Protein AF-A0A7Y1TSM9-F1 (afdb_monomer_lite)

pLDDT: mean 86.1, std 9.62, range [47.72, 96.88]

Secondary structure (DSSP, 8-state):
-HHHHHHHHHHHHHHHHHHHHHHHHHHHHTT----S-HHHHHHHHHHHHHHHHHHHHHHHIIIIIHHHHHHHHHHHHT-SSHHHHHHHHHHHHHHHHHHHHHHHHHHHSSSSPPTTHHHHHHHHHHHHHHHHHHHHHHHHHS--GGGGHHHHHHHHHHHHHHHHHHHHHHHHHHHHHHHHHHHS----

Radius of gyration: 19.83 Å; chains: 1; bounding box: 59×49×53 Å

Foldseek 3Di:
DVVVVVVVVVVLVVQLVVLLVLLVLLCVLLVHDPPDDVVLLSVLSSVLSVLVVVLVVQLCCLPPVVLVVQVVVCVVVVHDCSSVVSVVVSVVRSLVSQLVSQLSCQQVSHPHRQVPSSQLSVQLSVQLVVVVVVLVVVVVVPPDLVVVPPNSVVVSVVVNVVSSSVSSNVSSNVVSVVVVCVVDPPPD

Sequence (188 aa):
GLIIGISVVIALWSASRAVTALLKALARIEGMTESRPGLKVRAVAVALTLAAGVAFAIATVSLLLGRQFFEFLDELANTTWIVDVWLWLRIPVAGFSLYAFLWAVYHFGPPRPFPASWLAALVSAVLATSVSIAFGLYLGQVGELGSYGLLGTFAVALLWIYLGAYVILFSAAAVGFGWGRWRNPPVS

Structure (mmCIF, N/CA/C/O backbone):
data_AF-A0A7Y1TSM9-F1
#
_entry.id   AF-A0A7Y1TSM9-F1
#
loop_
_atom_site.group_PDB
_atom_site.id
_atom_site.type_symbol
_atom_site.label_atom_id
_atom_site.label_alt_id
_atom_site.label_comp_id
_atom_site.label_asym_id
_atom_site.label_entity_id
_atom_site.label_seq_id
_atom_site.pdbx_PDB_ins_code
_atom_site.Cartn_x
_atom_site.Cartn_y
_atom_site.Cartn_z
_atom_site.occupancy
_atom_site.B_iso_or_equiv
_atom_site.auth_seq_id
_atom_site.auth_comp_id
_atom_site.auth_asym_id
_atom_site.auth_atom_id
_atom_site.pdbx_PDB_model_num
ATOM 1 N N . GLY A 1 1 ? 16.978 -23.959 1.717 1.00 74.69 1 GLY A N 1
ATOM 2 C CA . GLY A 1 1 ? 15.585 -24.387 1.962 1.00 74.69 1 GLY A CA 1
ATOM 3 C C . GLY A 1 1 ? 15.074 -23.912 3.310 1.00 74.69 1 GLY A C 1
ATOM 4 O O . GLY A 1 1 ? 14.335 -22.940 3.354 1.00 74.69 1 GLY A O 1
ATOM 5 N N . LEU A 1 2 ? 15.505 -24.552 4.404 1.00 87.31 2 LEU A N 1
ATOM 6 C CA . LEU A 1 2 ? 14.974 -24.326 5.759 1.00 87.31 2 LEU A CA 1
ATOM 7 C C . LEU A 1 2 ? 15.118 -22.878 6.272 1.00 87.31 2 LEU A C 1
ATOM 9 O O . LEU A 1 2 ? 14.152 -22.313 6.768 1.00 87.31 2 LEU A O 1
ATOM 13 N N . ILE A 1 3 ? 16.293 -22.260 6.094 1.00 89.62 3 ILE A N 1
ATOM 14 C CA . ILE A 1 3 ? 16.561 -20.877 6.539 1.00 89.62 3 ILE A CA 1
ATOM 15 C C . ILE A 1 3 ? 15.600 -19.890 5.865 1.00 89.62 3 ILE A C 1
ATOM 17 O O . ILE A 1 3 ? 14.972 -19.090 6.545 1.00 89.62 3 ILE A O 1
ATOM 21 N N . ILE A 1 4 ? 15.412 -20.010 4.546 1.00 87.00 4 ILE A N 1
ATOM 22 C CA . ILE A 1 4 ? 14.491 -19.163 3.772 1.00 87.00 4 ILE A CA 1
ATOM 23 C C . ILE A 1 4 ? 13.057 -19.330 4.288 1.00 87.00 4 ILE A C 1
ATOM 25 O O . ILE A 1 4 ? 12.373 -18.339 4.524 1.00 87.00 4 ILE A O 1
ATOM 29 N N . GLY A 1 5 ? 12.619 -20.571 4.524 1.00 87.62 5 GLY A N 1
ATOM 30 C CA . GLY A 1 5 ? 11.289 -20.844 5.072 1.00 87.62 5 GLY A CA 1
ATOM 31 C C . GLY A 1 5 ? 11.071 -20.195 6.441 1.00 87.62 5 GLY A C 1
ATOM 32 O O . GLY A 1 5 ? 10.062 -19.527 6.654 1.00 87.62 5 GLY A O 1
ATOM 33 N N . ILE A 1 6 ? 12.044 -20.322 7.348 1.00 89.62 6 ILE A N 1
ATOM 34 C CA . ILE A 1 6 ? 11.980 -19.722 8.688 1.00 89.62 6 ILE A CA 1
ATOM 35 C C . ILE A 1 6 ? 11.962 -18.189 8.600 1.00 89.62 6 ILE A C 1
ATOM 37 O O . ILE A 1 6 ? 11.125 -17.550 9.239 1.00 89.62 6 ILE A O 1
ATOM 41 N N . SER A 1 7 ? 12.821 -17.588 7.772 1.00 86.44 7 SER A N 1
ATOM 42 C CA . SER A 1 7 ? 12.862 -16.135 7.569 1.00 86.44 7 SER A CA 1
ATOM 43 C C . SER A 1 7 ? 11.542 -15.587 7.024 1.00 86.44 7 SER A C 1
ATOM 45 O O . SER A 1 7 ? 11.063 -14.566 7.513 1.00 86.44 7 SER A O 1
ATOM 47 N N . VAL A 1 8 ? 10.916 -16.279 6.064 1.00 85.88 8 VAL A N 1
ATOM 48 C CA . VAL A 1 8 ? 9.615 -15.883 5.501 1.00 85.88 8 VAL A CA 1
ATOM 49 C C . VAL A 1 8 ? 8.518 -15.931 6.562 1.00 85.88 8 VAL A C 1
ATOM 51 O O . VAL A 1 8 ? 7.736 -14.989 6.671 1.00 85.88 8 VAL A O 1
ATOM 54 N N . VAL A 1 9 ? 8.474 -16.982 7.385 1.00 87.69 9 VAL A N 1
ATOM 55 C CA . VAL A 1 9 ? 7.476 -17.101 8.461 1.00 87.69 9 VAL A CA 1
ATOM 56 C C . VAL A 1 9 ? 7.645 -15.987 9.495 1.00 87.69 9 VAL A C 1
ATOM 58 O O . VAL A 1 9 ? 6.661 -15.357 9.884 1.00 87.69 9 VAL A O 1
ATOM 61 N N . ILE A 1 10 ? 8.882 -15.695 9.907 1.00 87.81 10 ILE A N 1
ATOM 62 C CA . ILE A 1 10 ? 9.180 -14.619 10.865 1.00 87.81 10 ILE A CA 1
ATOM 63 C C . ILE A 1 10 ? 8.801 -13.250 10.284 1.00 87.81 10 ILE A C 1
ATOM 65 O O . ILE A 1 10 ? 8.175 -12.435 10.972 1.00 87.81 10 ILE A O 1
ATOM 69 N N . ALA A 1 11 ? 9.137 -13.000 9.016 1.00 84.44 11 ALA A N 1
ATOM 70 C CA . ALA A 1 11 ? 8.802 -11.760 8.326 1.00 84.44 11 ALA A CA 1
ATOM 71 C C . ALA A 1 11 ? 7.283 -11.580 8.207 1.00 84.44 11 ALA A C 1
ATOM 73 O O . ALA A 1 11 ? 6.758 -10.525 8.566 1.00 84.44 11 ALA A O 1
ATOM 74 N N . LEU A 1 12 ? 6.565 -12.626 7.788 1.00 83.75 12 LEU A N 1
ATOM 75 C CA . LEU A 1 12 ? 5.109 -12.607 7.656 1.00 83.75 12 LEU A CA 1
ATOM 76 C C . LEU A 1 12 ? 4.427 -12.375 9.007 1.00 83.75 12 LEU A C 1
ATOM 78 O O . LEU A 1 12 ? 3.492 -11.578 9.103 1.00 83.75 12 LEU A O 1
ATOM 82 N N . TRP A 1 13 ? 4.916 -13.023 10.067 1.00 86.12 13 TRP A N 1
ATOM 83 C CA . TRP A 1 13 ? 4.394 -12.831 11.417 1.00 86.12 13 TRP A CA 1
ATOM 84 C C . TRP A 1 13 ? 4.587 -11.391 11.903 1.00 86.12 13 TRP A C 1
ATOM 86 O O . TRP A 1 13 ? 3.658 -10.780 12.435 1.00 86.12 13 TRP A O 1
ATOM 96 N N . SER A 1 14 ? 5.767 -10.819 11.665 1.00 85.56 14 SER A N 1
ATOM 97 C CA . SER A 1 14 ? 6.098 -9.443 12.050 1.00 85.56 14 SER A CA 1
ATOM 98 C C . SER A 1 14 ? 5.256 -8.424 11.276 1.00 85.56 14 SER A C 1
ATOM 100 O O . SER A 1 14 ? 4.646 -7.534 11.874 1.00 85.56 14 SER A O 1
ATOM 102 N N . ALA A 1 15 ? 5.135 -8.606 9.960 1.00 84.75 15 ALA A N 1
ATOM 103 C CA . ALA A 1 15 ? 4.326 -7.757 9.095 1.00 84.75 15 ALA A CA 1
ATOM 104 C C . ALA A 1 15 ? 2.829 -7.835 9.446 1.00 84.75 15 ALA A C 1
ATOM 106 O O . ALA A 1 15 ? 2.157 -6.806 9.532 1.00 84.75 15 ALA A O 1
ATOM 107 N N . SER A 1 16 ? 2.311 -9.027 9.757 1.00 86.12 16 SER A N 1
ATOM 108 C CA . SER A 1 16 ? 0.919 -9.209 10.188 1.00 86.12 16 SER A CA 1
ATOM 109 C C . SER A 1 16 ? 0.599 -8.443 11.479 1.00 86.12 16 SER A C 1
ATOM 111 O O . SER A 1 16 ? -0.483 -7.860 11.610 1.00 86.12 16 SER A O 1
ATOM 113 N N . ARG A 1 17 ? 1.542 -8.368 12.431 1.00 88.19 17 ARG A N 1
ATOM 114 C CA . ARG A 1 17 ? 1.368 -7.565 13.657 1.00 88.19 17 ARG A CA 1
ATOM 115 C C . ARG A 1 17 ? 1.312 -6.069 13.352 1.00 88.19 17 ARG A C 1
ATOM 117 O O . ARG A 1 17 ? 0.462 -5.386 13.924 1.00 88.19 17 ARG A O 1
ATOM 124 N N . ALA A 1 18 ? 2.153 -5.582 12.439 1.00 86.12 18 ALA A N 1
ATOM 125 C CA . ALA A 1 18 ? 2.130 -4.188 11.997 1.00 86.12 18 ALA A CA 1
ATOM 126 C C . ALA A 1 18 ? 0.793 -3.831 11.324 1.00 86.12 18 ALA A C 1
ATOM 128 O O . ALA A 1 18 ? 0.146 -2.859 11.715 1.00 86.12 18 ALA A O 1
ATOM 129 N N . VAL A 1 19 ? 0.315 -4.673 10.399 1.00 89.06 19 VAL A N 1
ATOM 130 C CA . VAL A 1 19 ? -1.000 -4.499 9.759 1.00 89.06 19 VAL A CA 1
ATOM 131 C C . VAL A 1 19 ? -2.123 -4.535 10.797 1.00 89.06 19 VAL A C 1
ATOM 133 O O . VAL A 1 19 ? -3.004 -3.684 10.779 1.00 89.06 19 VAL A O 1
ATOM 136 N N . THR A 1 20 ? -2.076 -5.452 11.766 1.00 88.50 20 THR A N 1
ATOM 137 C CA . THR A 1 20 ? -3.078 -5.512 12.845 1.00 88.50 20 THR A CA 1
ATOM 138 C C . THR A 1 20 ? -3.124 -4.216 13.664 1.00 88.50 20 THR A C 1
ATOM 140 O O . THR A 1 20 ? -4.204 -3.763 14.040 1.00 88.50 20 THR A O 1
ATOM 143 N N . ALA A 1 21 ? -1.969 -3.615 13.964 1.00 88.44 21 ALA A N 1
ATOM 144 C CA . ALA A 1 21 ? -1.901 -2.342 14.679 1.00 88.44 21 ALA A CA 1
ATOM 145 C C . ALA A 1 21 ? -2.493 -1.194 13.848 1.00 88.44 21 ALA A C 1
ATOM 147 O O . ALA A 1 21 ? -3.288 -0.414 14.374 1.00 88.44 21 ALA A O 1
ATOM 148 N N . LEU A 1 22 ? -2.180 -1.147 12.549 1.00 89.94 22 LEU A N 1
ATOM 149 C CA . LEU A 1 22 ? -2.754 -0.183 11.610 1.00 89.94 22 LEU A CA 1
ATOM 150 C C . LEU A 1 22 ? -4.283 -0.300 11.539 1.00 89.94 22 LEU A C 1
ATOM 152 O O . LEU A 1 22 ? -4.976 0.706 11.648 1.00 89.94 22 LEU A O 1
ATOM 156 N N . LEU A 1 23 ? -4.818 -1.519 11.426 1.00 88.38 23 LEU A N 1
ATOM 157 C CA . LEU A 1 23 ? -6.264 -1.759 11.384 1.00 88.38 23 LEU A CA 1
ATOM 158 C C . LEU A 1 23 ? -6.974 -1.291 12.658 1.00 88.38 23 LEU A C 1
ATOM 160 O O . LEU A 1 23 ? -8.035 -0.676 12.585 1.00 88.38 23 LEU A O 1
ATOM 164 N N . LYS A 1 24 ? -6.372 -1.529 13.829 1.00 86.50 24 LYS A N 1
ATOM 165 C CA . LYS A 1 24 ? -6.903 -1.035 15.108 1.00 86.50 24 LYS A CA 1
ATOM 166 C C . LYS A 1 24 ? -6.890 0.490 15.185 1.00 86.50 24 LYS A C 1
ATOM 168 O O . LYS A 1 24 ? -7.844 1.075 15.689 1.00 86.50 24 LYS A O 1
ATOM 173 N N . ALA A 1 25 ? -5.825 1.130 14.702 1.00 87.50 25 ALA A N 1
ATOM 174 C CA . ALA A 1 25 ? -5.743 2.586 14.637 1.00 87.50 25 ALA A CA 1
ATOM 175 C C . ALA A 1 25 ? -6.814 3.157 13.696 1.00 87.50 25 ALA A C 1
ATOM 177 O O . ALA A 1 25 ? -7.520 4.089 14.072 1.00 87.50 25 ALA A O 1
ATOM 178 N N . LEU A 1 26 ? -6.995 2.540 12.526 1.00 86.31 26 LEU A N 1
ATOM 179 C CA . LEU A 1 26 ? -8.019 2.910 11.553 1.00 86.31 26 LEU A CA 1
ATOM 180 C C . LEU A 1 26 ? -9.435 2.782 12.138 1.00 86.31 26 LEU A C 1
ATOM 182 O O . LEU A 1 26 ? -10.221 3.720 12.052 1.00 86.31 26 LEU A O 1
ATOM 186 N N . ALA A 1 27 ? -9.743 1.661 12.799 1.00 84.94 27 ALA A N 1
ATOM 187 C CA . ALA A 1 27 ? -11.029 1.465 13.469 1.00 84.94 27 ALA A CA 1
ATOM 188 C C . ALA A 1 27 ? -11.274 2.514 14.568 1.00 84.94 27 ALA A C 1
ATOM 190 O O . ALA A 1 27 ? -12.391 3.004 14.718 1.00 84.94 27 ALA A O 1
ATOM 191 N N . ARG A 1 28 ? -10.223 2.896 15.307 1.00 84.00 28 ARG A N 1
ATOM 192 C CA . ARG A 1 28 ? -10.305 3.902 16.373 1.00 84.00 28 ARG A CA 1
ATOM 193 C C . ARG A 1 28 ? -10.585 5.310 15.845 1.00 84.00 28 ARG A C 1
ATOM 195 O O . ARG A 1 28 ? -11.344 6.025 16.491 1.00 84.00 28 ARG A O 1
ATOM 202 N N . ILE A 1 29 ? -10.000 5.702 14.710 1.00 81.19 29 ILE A N 1
ATOM 203 C CA . ILE A 1 29 ? -10.269 7.003 14.065 1.00 81.19 29 ILE A CA 1
ATOM 204 C C . ILE A 1 29 ? -11.740 7.123 13.673 1.00 81.19 29 ILE A C 1
ATOM 206 O O . ILE A 1 29 ? -12.355 8.159 13.892 1.00 81.19 29 ILE A O 1
ATOM 210 N N . GLU A 1 30 ? -12.320 6.032 13.185 1.00 75.19 30 GLU A N 1
ATOM 211 C CA . GLU A 1 30 ? -13.732 5.971 12.806 1.00 75.19 30 GLU A CA 1
ATOM 212 C C . GLU A 1 30 ? -14.689 5.784 13.995 1.00 75.19 30 GLU A C 1
ATOM 214 O O . GLU A 1 30 ? -15.888 5.580 13.810 1.00 75.19 30 GLU A O 1
ATOM 219 N N . GLY A 1 31 ? -14.181 5.788 15.233 1.00 73.44 31 GLY A N 1
ATOM 220 C CA . GLY A 1 31 ? -14.991 5.558 16.431 1.00 73.44 31 GLY A CA 1
ATOM 221 C C . GLY A 1 31 ? -15.622 4.161 16.495 1.00 73.44 31 GLY A C 1
ATOM 222 O O . GLY A 1 31 ? -16.577 3.947 17.242 1.00 73.44 31 GLY A O 1
ATOM 223 N N . MET A 1 32 ? -15.115 3.197 15.722 1.00 76.44 32 MET A N 1
ATOM 224 C CA . MET A 1 32 ? -15.631 1.834 15.702 1.00 76.44 32 MET A CA 1
ATOM 225 C C . MET A 1 32 ? -15.000 1.004 16.822 1.00 76.44 32 MET A C 1
ATOM 227 O O . MET A 1 32 ? -13.778 0.942 16.971 1.00 76.44 32 MET A O 1
ATOM 231 N N . THR A 1 33 ? -15.833 0.299 17.588 1.00 69.19 33 THR A N 1
ATOM 232 C CA . THR A 1 33 ? -15.369 -0.745 18.504 1.00 69.19 33 THR A CA 1
ATOM 233 C C . THR A 1 33 ? -15.180 -2.054 17.740 1.00 69.19 33 THR A C 1
ATOM 235 O O . THR A 1 33 ? -16.050 -2.497 16.988 1.00 69.19 33 THR A O 1
ATOM 238 N N . GLU A 1 34 ? -14.011 -2.676 17.906 1.00 69.31 34 GLU A N 1
ATOM 239 C CA . GLU A 1 34 ? -13.691 -3.957 17.277 1.00 69.31 34 GLU A CA 1
ATOM 240 C C . GLU A 1 34 ? -14.538 -5.067 17.916 1.00 69.31 34 GLU A C 1
ATOM 242 O O . GLU A 1 34 ? -14.207 -5.584 18.981 1.00 69.31 34 GLU A O 1
ATOM 247 N N . SER A 1 35 ? -15.656 -5.415 17.278 1.00 69.94 35 SER A N 1
ATOM 248 C CA . SER A 1 35 ? -16.547 -6.490 17.734 1.00 69.94 35 SER A CA 1
ATOM 249 C C . SER A 1 35 ? -16.162 -7.864 17.180 1.00 69.94 35 SER A C 1
ATOM 251 O O . SER A 1 35 ? -16.754 -8.875 17.566 1.00 69.94 35 SER A O 1
ATOM 253 N N . ARG A 1 36 ? -15.191 -7.935 16.255 1.00 76.62 36 ARG A N 1
ATOM 254 C CA . ARG A 1 36 ? -14.790 -9.200 15.632 1.00 76.62 36 ARG A CA 1
ATOM 255 C C . ARG A 1 36 ? -13.930 -10.022 16.600 1.00 76.62 36 ARG A C 1
ATOM 257 O O . ARG A 1 36 ? -13.062 -9.478 17.283 1.00 76.62 36 ARG A O 1
ATOM 264 N N . PRO A 1 37 ? -14.084 -11.359 16.615 1.00 80.38 37 PRO A N 1
ATOM 265 C CA . PRO A 1 37 ? -13.189 -12.226 17.369 1.00 80.38 37 PRO A CA 1
ATOM 266 C C . PRO A 1 37 ? -11.748 -12.057 16.873 1.00 80.38 37 PRO A C 1
ATOM 268 O O . PRO A 1 37 ? -11.501 -11.997 15.665 1.00 80.38 37 PRO A O 1
ATOM 271 N N . GLY A 1 38 ? -10.784 -12.032 17.798 1.00 76.06 38 GLY A N 1
ATOM 272 C CA . GLY A 1 38 ? -9.377 -11.736 17.492 1.00 76.06 38 GLY A CA 1
ATOM 273 C C . GLY A 1 38 ? -8.745 -12.644 16.427 1.00 76.06 38 GLY A C 1
ATOM 274 O O . GLY A 1 38 ? -7.822 -12.220 15.734 1.00 76.06 38 GLY A O 1
ATOM 275 N N . LEU A 1 39 ? -9.268 -13.861 16.235 1.00 80.94 39 LEU A N 1
ATOM 276 C CA . LEU A 1 39 ? -8.849 -14.762 15.158 1.00 80.94 39 LEU A CA 1
ATOM 277 C C . LEU A 1 39 ? -9.239 -14.240 13.764 1.00 80.94 39 LEU A C 1
ATOM 279 O O . LEU A 1 39 ? -8.422 -14.302 12.850 1.00 80.94 39 LEU A O 1
ATOM 283 N N . LYS A 1 40 ? -10.444 -13.671 13.602 1.00 82.38 40 LYS A N 1
ATOM 284 C CA . LYS A 1 40 ? -10.879 -13.068 12.329 1.00 82.38 40 LYS A CA 1
ATOM 285 C C . LYS A 1 40 ? -10.036 -11.842 11.988 1.00 82.38 40 LYS A C 1
ATOM 287 O O . LYS A 1 40 ? -9.613 -11.702 10.848 1.00 82.38 40 LYS A O 1
ATOM 292 N N . VAL A 1 41 ? -9.726 -11.002 12.979 1.00 81.94 41 VAL A N 1
ATOM 293 C CA . VAL A 1 41 ? -8.850 -9.830 12.791 1.00 81.94 41 VAL A CA 1
ATOM 294 C C . VAL A 1 41 ? -7.454 -10.260 12.334 1.00 81.94 41 VAL A C 1
ATOM 296 O O . VAL A 1 41 ? -6.909 -9.686 11.396 1.00 81.94 41 VAL A O 1
ATOM 299 N N . ARG A 1 42 ? -6.890 -11.313 12.941 1.00 84.50 42 ARG A N 1
ATOM 300 C CA . ARG A 1 42 ? -5.597 -11.875 12.520 1.00 84.50 42 ARG A CA 1
ATOM 301 C C . ARG A 1 42 ? -5.645 -12.455 11.107 1.00 84.50 42 ARG A C 1
ATOM 303 O O . ARG A 1 42 ? -4.725 -12.205 10.339 1.00 84.50 42 ARG A O 1
ATOM 310 N N . ALA A 1 43 ? -6.703 -13.183 10.749 1.00 86.94 43 ALA A N 1
ATOM 311 C CA . ALA A 1 43 ? -6.862 -13.730 9.402 1.00 86.94 43 ALA A CA 1
ATOM 312 C C . ALA A 1 43 ? -6.925 -12.619 8.338 1.00 86.94 43 ALA A C 1
ATOM 314 O O . ALA A 1 43 ? -6.220 -12.695 7.335 1.00 86.94 43 ALA A O 1
ATOM 315 N N . VAL A 1 44 ? -7.692 -11.551 8.596 1.00 88.31 44 VAL A N 1
ATOM 316 C CA . VAL A 1 44 ? -7.746 -10.366 7.721 1.00 88.31 44 VAL A CA 1
ATOM 317 C C . VAL A 1 44 ? -6.382 -9.685 7.641 1.00 88.31 44 VAL A C 1
ATOM 319 O O . VAL A 1 44 ? -5.936 -9.353 6.548 1.00 88.31 44 VAL A O 1
ATOM 322 N N . ALA A 1 45 ? -5.683 -9.520 8.767 1.00 87.88 45 ALA A N 1
ATOM 323 C CA . ALA A 1 45 ? -4.355 -8.918 8.774 1.00 87.88 45 ALA A CA 1
ATOM 324 C C . ALA A 1 45 ? -3.353 -9.725 7.936 1.00 87.88 45 ALA A C 1
ATOM 326 O O . ALA A 1 45 ? -2.638 -9.136 7.137 1.00 87.88 45 ALA A O 1
ATOM 327 N N . VAL A 1 46 ? -3.330 -11.058 8.063 1.00 89.44 46 VAL A N 1
ATOM 328 C CA . VAL A 1 46 ? -2.474 -11.929 7.236 1.00 89.44 46 VAL A CA 1
ATOM 329 C C . VAL A 1 46 ? -2.844 -11.825 5.756 1.00 89.44 46 VAL A C 1
ATOM 331 O O . VAL A 1 46 ? -1.955 -11.656 4.925 1.00 89.44 46 VAL A O 1
ATOM 334 N N . ALA A 1 47 ? -4.136 -11.873 5.417 1.00 92.44 47 ALA A N 1
ATOM 335 C CA . ALA A 1 47 ? -4.592 -11.742 4.034 1.00 92.44 47 ALA A CA 1
ATOM 336 C C . ALA A 1 47 ? -4.182 -10.392 3.421 1.00 92.44 47 ALA A C 1
ATOM 338 O O . ALA A 1 47 ? -3.677 -10.352 2.302 1.00 92.44 47 ALA A O 1
ATOM 339 N N . LEU A 1 48 ? -4.321 -9.295 4.174 1.00 92.12 48 LEU A N 1
ATOM 340 C CA . LEU A 1 48 ? -3.879 -7.969 3.743 1.00 92.12 48 LEU A CA 1
ATOM 341 C C . LEU A 1 48 ? -2.355 -7.868 3.643 1.00 92.12 48 LEU A C 1
ATOM 343 O O . LEU A 1 48 ? -1.860 -7.228 2.725 1.00 92.12 48 LEU A O 1
ATOM 347 N N . THR A 1 49 ? -1.595 -8.515 4.530 1.00 92.00 49 THR A N 1
ATOM 348 C CA . THR A 1 49 ? -0.132 -8.587 4.404 1.00 92.00 49 THR A CA 1
ATOM 349 C C . THR A 1 49 ? 0.284 -9.297 3.115 1.00 92.00 49 THR A C 1
ATOM 351 O O . THR A 1 49 ? 1.159 -8.806 2.405 1.00 92.00 49 THR A O 1
ATOM 354 N N . LEU A 1 50 ? -0.359 -10.419 2.777 1.00 92.94 50 LEU A N 1
ATOM 355 C CA . LEU A 1 50 ? -0.106 -11.124 1.518 1.00 92.94 50 LEU A CA 1
ATOM 356 C C . LEU A 1 50 ? -0.501 -10.268 0.310 1.00 92.94 50 LEU A C 1
ATOM 358 O O . LEU A 1 50 ? 0.274 -10.163 -0.637 1.00 92.94 50 LEU A O 1
ATOM 362 N N . ALA A 1 51 ? -1.656 -9.601 0.368 1.00 94.12 51 ALA A N 1
ATOM 363 C CA . ALA A 1 51 ? -2.092 -8.673 -0.672 1.00 94.12 51 ALA A CA 1
ATOM 364 C C . ALA A 1 51 ? -1.100 -7.513 -0.860 1.00 94.12 51 ALA A C 1
ATOM 366 O O . ALA A 1 51 ? -0.813 -7.145 -1.995 1.00 94.12 51 ALA A O 1
ATOM 367 N N . ALA A 1 52 ? -0.526 -6.985 0.228 1.00 92.50 52 ALA A N 1
ATOM 368 C CA . ALA A 1 52 ? 0.516 -5.961 0.168 1.00 92.50 52 ALA A CA 1
ATOM 369 C C . ALA A 1 52 ? 1.762 -6.482 -0.560 1.00 92.50 52 ALA A C 1
ATOM 371 O O . ALA A 1 52 ? 2.297 -5.800 -1.428 1.00 92.50 52 ALA A O 1
ATOM 372 N N . GLY A 1 53 ? 2.192 -7.709 -0.244 1.00 92.38 53 GLY A N 1
ATOM 373 C CA . GLY A 1 53 ? 3.318 -8.364 -0.910 1.00 92.38 53 GLY A CA 1
ATOM 374 C C . GLY A 1 53 ? 3.079 -8.573 -2.407 1.00 92.38 53 GLY A C 1
ATOM 375 O O . GLY A 1 53 ? 3.955 -8.272 -3.211 1.00 92.38 53 GLY A O 1
ATOM 376 N N . VAL A 1 54 ? 1.881 -9.022 -2.794 1.00 95.25 54 VAL A N 1
ATOM 377 C CA . VAL A 1 54 ? 1.497 -9.194 -4.206 1.00 95.25 54 VAL A CA 1
ATOM 378 C C . VAL A 1 54 ? 1.439 -7.850 -4.931 1.00 95.25 54 VAL A C 1
ATOM 380 O O . VAL A 1 54 ? 2.007 -7.720 -6.012 1.00 95.25 54 VAL A O 1
ATOM 383 N N . ALA A 1 55 ? 0.809 -6.832 -4.342 1.00 94.94 55 ALA A N 1
ATOM 384 C CA . ALA A 1 55 ? 0.730 -5.500 -4.938 1.00 94.94 55 ALA A CA 1
ATOM 385 C C . ALA A 1 55 ? 2.118 -4.865 -5.111 1.00 94.94 55 ALA A C 1
ATOM 387 O O . ALA A 1 55 ? 2.400 -4.289 -6.164 1.00 94.94 55 ALA A O 1
ATOM 388 N N . PHE A 1 56 ? 2.991 -5.029 -4.112 1.00 92.62 56 PHE A N 1
ATOM 389 C CA . PHE A 1 56 ? 4.385 -4.602 -4.1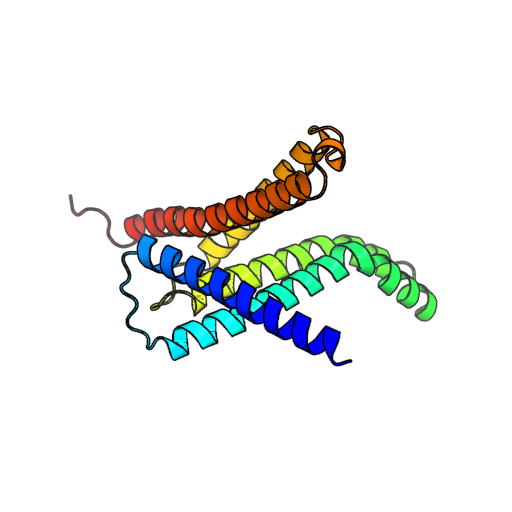71 1.00 92.62 56 PHE A CA 1
ATOM 390 C C . PHE A 1 56 ? 5.147 -5.343 -5.272 1.00 92.62 56 PHE A C 1
ATOM 392 O O . PHE A 1 56 ? 5.778 -4.698 -6.099 1.0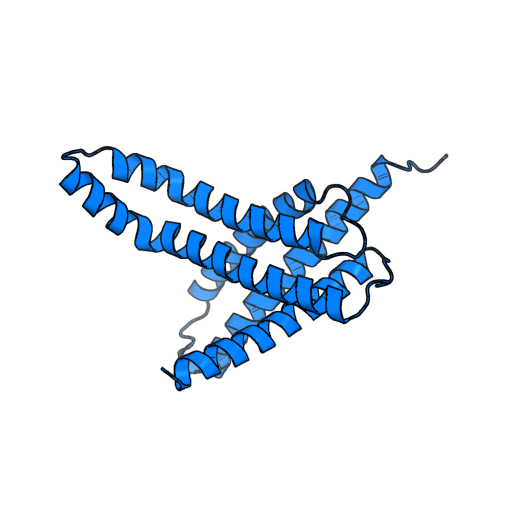0 92.62 56 PHE A O 1
ATOM 399 N N . ALA A 1 57 ? 5.020 -6.671 -5.358 1.00 93.50 57 ALA A N 1
ATOM 400 C CA . ALA A 1 57 ? 5.650 -7.459 -6.414 1.00 93.50 57 ALA A CA 1
ATOM 401 C C . ALA A 1 57 ? 5.187 -7.020 -7.811 1.00 93.50 57 ALA A C 1
ATOM 403 O O . ALA A 1 57 ? 6.023 -6.807 -8.685 1.00 93.50 57 ALA A O 1
ATOM 404 N N . ILE A 1 58 ? 3.880 -6.808 -8.012 1.00 94.56 58 ILE A N 1
ATOM 405 C CA . ILE A 1 58 ? 3.333 -6.295 -9.276 1.00 94.56 58 ILE A CA 1
ATOM 406 C C . ILE A 1 58 ? 3.923 -4.920 -9.594 1.00 94.56 58 ILE A C 1
ATOM 408 O O . ILE A 1 58 ? 4.361 -4.702 -10.721 1.00 94.56 58 ILE A O 1
ATOM 412 N N . ALA A 1 59 ? 3.977 -4.002 -8.625 1.00 93.12 59 ALA A N 1
ATOM 413 C CA . ALA A 1 59 ? 4.531 -2.666 -8.832 1.00 93.12 59 ALA A CA 1
ATOM 414 C C . ALA A 1 59 ? 6.032 -2.712 -9.174 1.00 93.12 59 ALA A C 1
ATOM 416 O O . ALA A 1 59 ? 6.458 -2.102 -10.151 1.00 93.12 59 ALA A O 1
ATOM 417 N N . THR A 1 60 ? 6.826 -3.478 -8.421 1.00 91.12 60 THR A N 1
ATOM 418 C CA . THR A 1 60 ? 8.266 -3.677 -8.642 1.00 91.12 60 THR A CA 1
ATOM 419 C C . THR A 1 60 ? 8.536 -4.291 -10.008 1.00 91.12 60 THR A C 1
ATOM 421 O O . THR A 1 60 ? 9.323 -3.738 -10.773 1.00 91.12 60 THR A O 1
ATOM 424 N N . VAL A 1 61 ? 7.870 -5.400 -10.344 1.00 89.81 61 VAL A N 1
ATOM 425 C CA . VAL A 1 61 ? 8.017 -6.044 -11.654 1.00 89.81 61 VAL A CA 1
ATOM 426 C C . VAL A 1 61 ? 7.619 -5.063 -12.746 1.00 89.81 61 VAL A C 1
ATOM 428 O O . VAL A 1 61 ? 8.359 -4.909 -13.710 1.00 89.81 61 VAL A O 1
ATOM 431 N N . SER A 1 62 ? 6.516 -4.334 -12.566 1.00 89.81 62 SER A N 1
ATOM 432 C CA . SER A 1 62 ? 6.036 -3.422 -13.600 1.00 89.81 62 SER A CA 1
ATOM 433 C C . SER A 1 62 ? 7.002 -2.272 -13.874 1.00 89.81 62 SER A C 1
ATOM 435 O O . SER A 1 62 ? 7.282 -1.956 -15.030 1.00 89.81 62 SER A O 1
ATOM 437 N N . LEU A 1 63 ? 7.541 -1.667 -12.813 1.00 90.19 63 LEU A N 1
ATOM 438 C CA . LEU A 1 63 ? 8.398 -0.486 -12.903 1.00 90.19 63 LEU A CA 1
ATOM 439 C C . LEU A 1 63 ? 9.854 -0.812 -13.253 1.00 90.19 63 LEU A C 1
ATOM 441 O O . LEU A 1 63 ? 10.465 -0.057 -14.007 1.00 90.19 63 LEU A O 1
ATOM 445 N N . LEU A 1 64 ? 10.407 -1.900 -12.707 1.00 87.94 64 LEU A N 1
ATOM 446 C CA . LEU A 1 64 ? 11.839 -2.217 -12.799 1.00 87.94 64 LEU A CA 1
ATOM 447 C C . LEU A 1 64 ? 12.148 -3.292 -13.840 1.00 87.94 64 LEU A C 1
ATOM 449 O O . LEU A 1 64 ? 13.125 -3.169 -14.571 1.00 87.94 64 LEU A O 1
ATOM 453 N N . LEU A 1 65 ? 11.331 -4.346 -13.904 1.00 82.12 65 LEU A N 1
ATOM 454 C CA . LEU A 1 65 ? 11.615 -5.537 -14.717 1.00 82.12 65 LEU A CA 1
ATOM 455 C C . LEU A 1 65 ? 10.784 -5.606 -15.999 1.00 82.12 65 LEU A C 1
ATOM 457 O O . LEU A 1 65 ? 11.094 -6.382 -16.898 1.00 82.12 65 LEU A O 1
ATOM 461 N N . GLY A 1 66 ? 9.740 -4.784 -16.106 1.00 80.06 66 GLY A N 1
ATOM 462 C CA . GLY A 1 66 ? 8.789 -4.866 -17.200 1.00 80.06 66 GLY A CA 1
ATOM 463 C C . GLY A 1 66 ? 9.447 -4.642 -18.560 1.00 80.06 66 GLY A C 1
ATOM 464 O O . GLY A 1 66 ? 9.207 -5.411 -19.478 1.00 80.06 66 GLY A O 1
ATOM 465 N N . ARG A 1 67 ? 10.359 -3.668 -18.684 1.00 84.12 67 ARG A N 1
ATOM 466 C CA . ARG A 1 67 ? 11.044 -3.403 -19.962 1.00 84.12 67 ARG A CA 1
ATOM 467 C C . ARG A 1 67 ? 11.776 -4.639 -20.496 1.00 84.12 67 ARG A C 1
ATOM 469 O O . ARG A 1 67 ? 11.531 -5.015 -21.630 1.00 84.12 67 ARG A O 1
ATOM 476 N N . GLN A 1 68 ? 12.581 -5.300 -19.665 1.00 85.06 68 GLN A N 1
ATOM 477 C CA . GLN A 1 68 ? 13.343 -6.493 -20.063 1.00 85.06 68 GLN A CA 1
ATOM 478 C C . GLN A 1 68 ? 12.431 -7.647 -20.498 1.00 85.06 68 GLN A C 1
ATOM 480 O O . GLN A 1 68 ? 12.716 -8.346 -21.465 1.00 85.06 68 GLN A O 1
ATOM 485 N N . PHE A 1 69 ? 11.315 -7.840 -19.790 1.00 83.94 69 PHE A N 1
ATOM 486 C CA . PHE A 1 69 ? 10.347 -8.877 -20.131 1.00 83.94 69 PHE A CA 1
ATOM 487 C C . PHE A 1 69 ? 9.675 -8.615 -21.485 1.00 83.94 69 PHE A C 1
ATOM 489 O O . PHE A 1 69 ? 9.517 -9.533 -22.285 1.00 83.94 69 PHE A O 1
ATOM 496 N N . PHE A 1 70 ? 9.299 -7.363 -21.756 1.00 84.44 70 PHE A N 1
ATOM 497 C CA . PHE A 1 70 ? 8.640 -6.999 -23.009 1.00 84.44 70 PHE A CA 1
ATOM 498 C C . PHE A 1 70 ? 9.610 -6.864 -24.189 1.00 84.44 70 PHE A C 1
ATOM 500 O O . PHE A 1 70 ? 9.197 -7.127 -25.310 1.00 84.44 70 PHE A O 1
ATOM 507 N N . GLU A 1 71 ? 10.890 -6.568 -23.952 1.00 85.81 71 GLU A N 1
ATOM 508 C CA . GLU A 1 71 ? 11.943 -6.645 -24.979 1.00 85.81 71 GLU A CA 1
ATOM 509 C C . GLU A 1 71 ? 12.096 -8.069 -25.521 1.00 85.81 71 GLU A C 1
ATOM 511 O O . GLU A 1 71 ? 12.104 -8.273 -26.731 1.00 85.81 71 GLU A O 1
ATOM 516 N N . PHE A 1 72 ? 12.118 -9.067 -24.633 1.00 85.31 72 PHE A N 1
ATOM 517 C CA . PHE A 1 72 ? 12.134 -10.474 -25.036 1.00 85.31 72 PHE A CA 1
ATOM 518 C C . PHE A 1 72 ? 10.895 -10.862 -25.865 1.00 85.31 72 PHE A C 1
ATOM 520 O O . PHE A 1 72 ? 10.984 -11.653 -26.805 1.00 85.31 72 PHE A O 1
ATOM 527 N N . LEU A 1 73 ? 9.725 -10.304 -25.532 1.00 84.25 73 LEU A N 1
ATOM 528 C CA . LEU A 1 73 ? 8.495 -10.539 -26.291 1.00 84.25 73 LEU A CA 1
ATOM 529 C C . LEU A 1 73 ? 8.508 -9.857 -27.663 1.00 84.25 73 LEU A C 1
ATOM 531 O O . LEU A 1 73 ? 8.027 -10.460 -28.620 1.00 84.25 73 LEU A O 1
ATOM 535 N N . ASP A 1 74 ? 9.057 -8.646 -27.771 1.00 86.12 74 ASP A N 1
ATOM 536 C CA . ASP A 1 74 ? 9.220 -7.940 -29.048 1.00 86.12 74 ASP A CA 1
ATOM 537 C C . ASP A 1 74 ? 10.159 -8.712 -29.992 1.00 86.12 74 ASP A C 1
ATOM 539 O O . ASP A 1 74 ? 9.826 -8.900 -31.164 1.00 86.12 74 ASP A O 1
ATOM 543 N N . GLU A 1 75 ? 11.270 -9.254 -29.476 1.00 87.19 75 GLU A N 1
ATOM 544 C CA . GLU A 1 75 ? 12.178 -10.121 -30.244 1.00 87.19 75 GLU A CA 1
ATOM 545 C C . GLU A 1 75 ? 11.479 -11.395 -30.741 1.00 87.19 75 GLU A C 1
ATOM 547 O O . GLU A 1 75 ? 11.619 -11.772 -31.906 1.00 87.19 75 GLU A O 1
ATOM 552 N N . LEU A 1 76 ? 10.683 -12.046 -29.886 1.00 88.88 76 LEU A N 1
ATOM 553 C CA . LEU A 1 76 ? 9.972 -13.276 -30.244 1.00 88.88 76 LEU A CA 1
ATOM 554 C C . LEU A 1 76 ? 8.826 -13.033 -31.240 1.00 88.88 76 LEU A C 1
ATOM 556 O O . LEU A 1 76 ? 8.570 -13.867 -32.109 1.00 88.88 76 LEU A O 1
ATOM 560 N N . ALA A 1 77 ? 8.128 -11.904 -31.113 1.00 86.81 77 ALA A N 1
ATOM 561 C CA . ALA A 1 77 ? 7.007 -11.516 -31.967 1.00 86.81 77 ALA A CA 1
ATOM 562 C C . ALA A 1 77 ? 7.435 -10.721 -33.215 1.00 86.81 77 ALA A C 1
ATOM 564 O O . ALA A 1 77 ? 6.575 -10.337 -34.012 1.00 86.81 77 ALA A O 1
ATOM 565 N N . ASN A 1 78 ? 8.736 -10.454 -33.377 1.00 86.88 78 ASN A N 1
ATOM 566 C CA . ASN A 1 78 ? 9.321 -9.627 -34.435 1.00 86.88 78 ASN A CA 1
ATOM 567 C C . ASN A 1 78 ? 8.586 -8.283 -34.613 1.00 86.88 78 ASN A C 1
ATOM 569 O O . ASN A 1 78 ? 8.214 -7.880 -35.717 1.00 86.88 78 ASN A O 1
ATOM 573 N N . THR A 1 79 ? 8.301 -7.638 -33.485 1.00 85.00 79 THR A N 1
ATOM 574 C CA . THR A 1 79 ? 7.487 -6.426 -33.365 1.00 85.00 79 THR A CA 1
ATOM 575 C C . THR A 1 79 ? 8.277 -5.357 -32.599 1.00 85.00 79 THR A C 1
ATOM 577 O O . THR A 1 79 ? 9.253 -5.676 -31.931 1.00 85.00 79 THR A O 1
ATOM 580 N N . THR A 1 80 ? 7.910 -4.077 -32.734 1.00 81.00 80 THR A N 1
ATOM 581 C CA . THR A 1 80 ? 8.585 -2.960 -32.037 1.00 81.00 80 THR A CA 1
ATOM 582 C C . THR A 1 80 ? 7.663 -2.107 -31.166 1.00 81.00 80 THR A C 1
ATOM 584 O O . THR A 1 80 ? 8.133 -1.195 -30.494 1.00 81.00 80 THR A O 1
ATOM 587 N N . TRP A 1 81 ? 6.349 -2.355 -31.184 1.00 87.00 81 TRP A N 1
ATOM 588 C CA . TRP A 1 81 ? 5.375 -1.525 -30.469 1.00 87.00 81 TRP A CA 1
ATOM 589 C C . TRP A 1 81 ? 5.014 -2.059 -29.076 1.00 87.00 81 TRP A C 1
ATOM 591 O O . TRP A 1 81 ? 4.411 -1.319 -28.293 1.00 87.00 81 TRP A O 1
ATOM 601 N N . ILE A 1 82 ? 5.345 -3.314 -28.734 1.00 86.31 82 ILE A N 1
ATOM 602 C CA . ILE A 1 82 ? 4.905 -3.922 -27.467 1.00 86.31 82 ILE A CA 1
ATOM 603 C C . ILE A 1 82 ? 5.622 -3.250 -26.294 1.00 86.31 82 ILE A C 1
ATOM 605 O O . ILE A 1 82 ? 4.975 -2.899 -25.302 1.00 86.31 82 ILE A O 1
ATOM 609 N N . VAL A 1 83 ? 6.930 -2.999 -26.416 1.00 87.25 83 VAL A N 1
ATOM 610 C CA . VAL A 1 83 ? 7.694 -2.250 -25.408 1.00 87.25 83 VAL A CA 1
ATOM 611 C C . VAL A 1 83 ? 7.155 -0.829 -25.236 1.00 87.25 83 VAL A C 1
ATOM 613 O O . VAL A 1 83 ? 7.014 -0.377 -24.098 1.00 87.25 83 VAL A O 1
ATOM 616 N N . ASP A 1 84 ? 6.792 -0.142 -26.320 1.00 87.69 84 ASP A N 1
ATOM 617 C CA . ASP A 1 84 ? 6.253 1.223 -26.255 1.00 87.69 84 ASP A CA 1
ATOM 618 C C . ASP A 1 84 ? 4.908 1.274 -25.524 1.00 87.69 84 ASP A C 1
ATOM 620 O O . ASP A 1 84 ? 4.710 2.094 -24.620 1.00 87.69 84 ASP A O 1
ATOM 624 N N . VAL A 1 85 ? 3.993 0.357 -25.853 1.00 89.25 85 VAL A N 1
ATOM 625 C CA . VAL A 1 85 ? 2.706 0.239 -25.153 1.00 89.25 85 VAL A CA 1
ATOM 626 C C . VAL A 1 85 ? 2.928 -0.079 -23.679 1.00 89.25 85 VAL A C 1
ATOM 628 O O . VAL A 1 85 ? 2.295 0.524 -22.809 1.00 89.25 85 VAL A O 1
ATOM 631 N N . TRP A 1 86 ? 3.861 -0.977 -23.368 1.00 89.56 86 TRP A N 1
ATOM 632 C CA . TRP A 1 86 ? 4.171 -1.314 -21.988 1.00 89.56 86 TRP A CA 1
ATOM 633 C C . TRP A 1 86 ? 4.785 -0.148 -21.200 1.00 89.56 86 TRP A C 1
ATOM 635 O O . TRP A 1 86 ? 4.427 0.071 -20.040 1.00 89.56 86 TRP A O 1
ATOM 645 N N . LEU A 1 87 ? 5.678 0.635 -21.807 1.00 88.00 87 LEU A N 1
ATOM 646 C CA . LEU A 1 87 ? 6.289 1.806 -21.171 1.00 88.00 87 LEU A CA 1
ATOM 647 C C . LEU A 1 87 ? 5.244 2.840 -20.740 1.00 88.00 87 LEU A C 1
ATOM 649 O O . LEU A 1 87 ? 5.417 3.475 -19.694 1.00 88.00 87 LEU A O 1
ATOM 653 N N . TRP A 1 88 ? 4.148 2.956 -21.493 1.00 90.75 88 TRP A N 1
ATOM 654 C CA . TRP A 1 88 ? 2.972 3.733 -21.105 1.00 90.75 88 TRP A CA 1
ATOM 655 C C . TRP A 1 88 ? 2.141 3.050 -20.014 1.00 90.75 88 TRP A C 1
ATOM 657 O O . TRP A 1 88 ? 1.680 3.718 -19.088 1.00 90.75 88 TRP A O 1
ATOM 667 N N . LEU A 1 89 ? 1.971 1.727 -20.083 1.00 91.88 89 LEU A N 1
ATOM 668 C CA . LEU A 1 89 ? 1.114 0.968 -19.169 1.00 91.88 89 LEU A CA 1
ATOM 669 C C . LEU A 1 89 ? 1.739 0.702 -17.788 1.00 91.88 89 LEU A C 1
ATOM 671 O O . LEU A 1 89 ? 1.017 0.500 -16.812 1.00 91.88 89 LEU A O 1
ATOM 675 N N . ARG A 1 90 ? 3.068 0.741 -17.657 1.00 91.88 90 ARG A N 1
ATOM 676 C CA . ARG A 1 90 ? 3.764 0.398 -16.401 1.00 91.88 90 ARG A CA 1
ATOM 677 C C . ARG A 1 90 ? 3.330 1.254 -15.206 1.00 91.88 90 ARG A C 1
ATOM 679 O O . ARG A 1 90 ? 3.168 0.736 -14.104 1.00 91.88 90 ARG A O 1
ATOM 686 N N . ILE A 1 91 ? 3.137 2.560 -15.421 1.00 92.06 91 ILE A N 1
ATOM 687 C CA . ILE A 1 91 ? 2.743 3.514 -14.376 1.00 92.06 91 ILE A CA 1
ATOM 688 C C . ILE A 1 91 ? 1.297 3.260 -13.933 1.00 92.06 91 ILE A C 1
ATOM 690 O O . ILE A 1 91 ? 1.089 3.084 -12.732 1.00 92.06 91 ILE A O 1
ATOM 694 N N . PRO A 1 92 ? 0.295 3.192 -14.835 1.00 93.75 92 PRO A N 1
ATOM 695 C CA . PRO A 1 92 ? -1.071 2.900 -14.425 1.00 93.75 92 PRO A CA 1
ATOM 696 C C . PRO A 1 92 ? -1.215 1.504 -13.817 1.00 93.75 92 PRO A C 1
ATOM 698 O O . PRO A 1 92 ? -1.971 1.366 -12.864 1.00 93.75 92 PRO A O 1
ATOM 701 N N . VAL A 1 93 ? -0.464 0.491 -14.268 1.00 94.44 93 VAL A N 1
ATOM 702 C CA . VAL A 1 93 ? -0.485 -0.846 -13.642 1.00 94.44 93 VAL A CA 1
ATOM 703 C C . VAL A 1 93 ? 0.034 -0.795 -12.202 1.00 94.44 93 VAL A C 1
ATOM 705 O O . VAL A 1 93 ? -0.620 -1.317 -11.298 1.00 94.44 93 VAL A O 1
ATOM 708 N N . ALA A 1 94 ? 1.164 -0.123 -11.957 1.00 94.06 94 ALA A N 1
ATOM 709 C CA . ALA A 1 94 ? 1.706 0.041 -10.608 1.00 94.06 94 ALA A CA 1
ATOM 710 C C . ALA A 1 94 ? 0.802 0.909 -9.710 1.00 94.06 94 ALA A C 1
ATOM 712 O O . ALA A 1 94 ? 0.586 0.597 -8.540 1.00 94.06 94 ALA A O 1
ATOM 713 N N . GLY A 1 95 ? 0.230 1.985 -10.255 1.00 94.75 95 GLY A N 1
ATOM 714 C CA . GLY A 1 95 ? -0.718 2.834 -9.534 1.00 94.75 95 GLY A CA 1
ATOM 715 C C . GLY A 1 95 ? -2.009 2.091 -9.190 1.00 94.75 95 GLY A C 1
ATOM 716 O O . GLY A 1 95 ? -2.507 2.192 -8.069 1.00 94.75 95 GLY A O 1
ATOM 717 N N . PHE A 1 96 ? -2.523 1.291 -10.124 1.00 96.25 96 PHE A N 1
ATOM 718 C CA . PHE A 1 96 ? -3.716 0.480 -9.917 1.00 96.25 96 PHE A CA 1
ATOM 719 C C . PHE A 1 96 ? -3.484 -0.626 -8.886 1.00 96.25 96 PHE A C 1
ATOM 721 O O . PHE A 1 96 ? -4.357 -0.854 -8.052 1.00 96.25 96 PHE A O 1
ATOM 728 N N . SER A 1 97 ? -2.316 -1.282 -8.877 1.00 96.44 97 SER A N 1
ATOM 729 C CA . SER A 1 97 ? -2.012 -2.299 -7.862 1.00 96.44 97 SER A CA 1
ATOM 730 C C . SER A 1 97 ? -1.969 -1.701 -6.451 1.00 96.44 97 SER A C 1
ATOM 732 O O . SER A 1 97 ? -2.552 -2.272 -5.525 1.00 96.44 97 SER A O 1
ATOM 734 N N . LEU A 1 98 ? -1.363 -0.517 -6.290 1.00 96.19 98 LEU A N 1
ATOM 735 C CA . LEU A 1 98 ? -1.366 0.224 -5.027 1.00 96.19 98 LEU A CA 1
ATOM 736 C C . LEU A 1 98 ? -2.786 0.639 -4.619 1.00 96.19 98 LEU A C 1
ATOM 738 O O . LEU A 1 98 ? -3.182 0.432 -3.471 1.00 96.19 98 LEU A O 1
ATOM 742 N N . TYR A 1 99 ? -3.566 1.186 -5.554 1.00 96.81 99 TYR A N 1
ATOM 743 C CA . TYR A 1 99 ? -4.959 1.561 -5.319 1.00 96.81 99 TYR A CA 1
ATOM 744 C C . TYR A 1 99 ? -5.804 0.364 -4.871 1.00 96.81 99 TYR A C 1
ATOM 746 O O . TYR A 1 99 ? -6.504 0.452 -3.864 1.00 96.81 99 TYR A O 1
ATOM 754 N N . ALA A 1 100 ? -5.711 -0.767 -5.574 1.00 96.44 100 ALA A N 1
ATOM 755 C CA . ALA A 1 100 ? -6.453 -1.983 -5.259 1.00 96.44 100 ALA A CA 1
ATOM 756 C C . ALA A 1 100 ? -6.092 -2.522 -3.867 1.00 96.44 100 ALA A C 1
ATOM 758 O O . ALA A 1 100 ? -6.976 -2.919 -3.103 1.00 96.44 100 ALA A O 1
ATOM 759 N N . PHE A 1 101 ? -4.807 -2.479 -3.503 1.00 96.19 101 PHE A N 1
ATOM 760 C CA . PHE A 1 101 ? -4.355 -2.830 -2.160 1.00 96.19 101 PHE A CA 1
ATOM 761 C C . PHE A 1 101 ? -4.950 -1.903 -1.091 1.00 96.19 101 PHE A C 1
ATOM 763 O O . PHE A 1 101 ? -5.536 -2.381 -0.119 1.00 96.19 101 PHE A O 1
ATOM 770 N N . LEU A 1 102 ? -4.854 -0.585 -1.271 1.00 95.62 102 LEU A N 1
ATOM 771 C CA . LEU A 1 102 ? -5.396 0.388 -0.316 1.00 95.62 102 LEU A CA 1
ATOM 772 C C . LEU A 1 102 ? -6.920 0.286 -0.201 1.00 95.62 102 LEU A C 1
ATOM 774 O O . LEU A 1 102 ? -7.471 0.367 0.896 1.00 95.62 102 LEU A O 1
ATOM 778 N N . TRP A 1 103 ? -7.609 0.033 -1.311 1.00 94.81 103 TRP A N 1
ATOM 779 C CA . TRP A 1 103 ? -9.037 -0.250 -1.308 1.00 94.81 103 TRP A CA 1
ATOM 780 C C . TRP A 1 103 ? -9.368 -1.481 -0.467 1.00 94.81 103 TRP A C 1
ATOM 782 O O . TRP A 1 103 ? -10.271 -1.415 0.368 1.00 94.81 103 TRP A O 1
ATOM 792 N N . ALA A 1 104 ? -8.603 -2.568 -0.604 1.00 93.44 104 ALA A N 1
ATOM 793 C CA . ALA A 1 104 ? -8.771 -3.752 0.230 1.00 93.44 104 ALA A CA 1
ATOM 794 C C . ALA A 1 104 ? -8.548 -3.441 1.722 1.00 93.44 104 ALA A C 1
ATOM 796 O O . ALA A 1 104 ? -9.307 -3.924 2.565 1.00 93.44 104 ALA A O 1
ATOM 797 N N . VAL A 1 105 ? -7.570 -2.589 2.056 1.00 92.88 105 VAL A N 1
ATOM 798 C CA . VAL A 1 105 ? -7.334 -2.131 3.436 1.00 92.88 105 VAL A CA 1
ATOM 799 C C . VAL A 1 105 ? -8.559 -1.401 3.993 1.00 92.88 105 VAL A C 1
ATOM 801 O O . VAL A 1 105 ? -9.018 -1.746 5.081 1.00 92.88 105 VAL A O 1
ATOM 804 N N . TYR A 1 106 ? -9.137 -0.445 3.259 1.00 91.12 106 TYR A N 1
ATOM 805 C CA . TYR A 1 106 ? -10.313 0.306 3.725 1.00 91.12 106 TYR A CA 1
ATOM 806 C C . TYR A 1 106 ? -11.614 -0.494 3.708 1.00 91.12 106 TYR A C 1
ATOM 808 O O . TYR A 1 106 ? -12.518 -0.223 4.499 1.00 91.12 106 TYR A O 1
ATOM 816 N N . HIS A 1 107 ? -11.733 -1.463 2.806 1.00 88.31 107 HIS A N 1
ATOM 817 C CA . HIS A 1 107 ? -12.951 -2.246 2.655 1.00 88.31 107 HIS A CA 1
ATOM 818 C C . HIS A 1 107 ? -13.017 -3.414 3.649 1.00 88.31 107 HIS A C 1
ATOM 820 O O . HIS A 1 107 ? -14.030 -3.591 4.325 1.00 88.31 107 HIS A O 1
ATOM 826 N N . PHE A 1 108 ? -11.938 -4.193 3.772 1.00 87.50 108 PHE A N 1
ATOM 827 C CA . PHE A 1 108 ? -11.909 -5.397 4.611 1.00 87.50 108 PHE A CA 1
ATOM 828 C C . PHE A 1 108 ? -11.342 -5.155 6.011 1.00 87.50 108 PHE A C 1
ATOM 830 O O . PHE A 1 108 ? -11.676 -5.890 6.948 1.00 87.50 108 PHE A O 1
ATOM 837 N N . GLY A 1 109 ? -10.495 -4.134 6.161 1.00 82.94 109 GLY A N 1
ATOM 838 C CA . GLY A 1 109 ? -9.805 -3.827 7.406 1.00 82.94 109 GLY A CA 1
ATOM 839 C C . GLY A 1 109 ? -10.748 -3.521 8.574 1.00 82.94 109 GLY A C 1
ATOM 840 O O . GLY A 1 109 ? -10.716 -4.254 9.565 1.00 82.94 109 GLY A O 1
ATOM 841 N N . PRO A 1 110 ? -11.602 -2.486 8.481 1.00 81.25 110 PRO A N 1
ATOM 842 C CA . PRO A 1 110 ? -12.478 -2.094 9.582 1.00 81.25 110 PRO A CA 1
ATOM 843 C C . PRO A 1 110 ? -13.630 -3.091 9.832 1.00 81.25 110 PRO A C 1
ATOM 845 O O . PRO A 1 110 ? -14.047 -3.789 8.902 1.00 81.25 110 PRO A O 1
ATOM 848 N N . PRO A 1 111 ? -14.202 -3.140 11.059 1.00 77.62 111 PRO A N 1
ATOM 849 C CA . PRO A 1 111 ? -15.318 -4.018 11.436 1.00 77.62 111 PRO A CA 1
ATOM 850 C C . PRO A 1 111 ? -16.553 -3.905 10.544 1.00 77.62 111 PRO A C 1
ATOM 852 O O . PRO A 1 111 ? -17.198 -4.912 10.233 1.00 77.62 111 PRO A O 1
ATOM 855 N N . ARG A 1 112 ? -16.855 -2.678 10.119 1.00 75.31 112 ARG A N 1
ATOM 856 C CA . ARG A 1 112 ? -17.881 -2.333 9.138 1.00 75.31 112 ARG A CA 1
ATOM 857 C C . ARG A 1 112 ? -17.189 -1.655 7.957 1.00 75.31 112 ARG A C 1
ATOM 859 O O . ARG A 1 112 ? -16.277 -0.870 8.206 1.00 75.31 112 ARG A O 1
ATOM 866 N N . PRO A 1 113 ? -17.587 -1.939 6.706 1.00 71.06 113 PRO A N 1
ATOM 867 C CA . PRO A 1 113 ? -16.928 -1.361 5.543 1.00 71.06 113 PRO A CA 1
ATOM 868 C C . PRO A 1 113 ? -16.957 0.167 5.622 1.00 71.06 113 PRO A C 1
ATOM 870 O O . PRO A 1 113 ? -17.997 0.764 5.913 1.00 71.06 113 PRO A O 1
ATOM 873 N N . PHE A 1 114 ? -15.800 0.779 5.378 1.00 74.50 114 PHE A N 1
ATOM 874 C CA . PHE A 1 114 ? -15.640 2.225 5.422 1.00 74.50 114 PHE A CA 1
ATOM 875 C C . PHE A 1 114 ? -16.548 2.900 4.372 1.00 74.50 114 PHE A C 1
ATOM 877 O O . PHE A 1 114 ? -16.536 2.485 3.203 1.00 74.50 114 PHE A O 1
ATOM 884 N N . PRO A 1 115 ? -17.340 3.925 4.737 1.00 72.56 115 PRO A N 1
ATOM 885 C CA . PRO A 1 115 ? -18.175 4.638 3.776 1.00 72.56 115 PRO A CA 1
ATOM 886 C C . PRO A 1 115 ? -17.290 5.351 2.744 1.00 72.56 115 PRO A C 1
ATOM 888 O O . PRO A 1 115 ? -16.378 6.078 3.106 1.00 72.56 115 PRO A O 1
ATOM 891 N N . ALA A 1 116 ? -17.544 5.138 1.450 1.00 83.75 116 ALA A N 1
ATOM 892 C CA . ALA A 1 116 ? -16.681 5.629 0.367 1.00 83.75 116 ALA A CA 1
ATOM 893 C C . ALA A 1 116 ? -15.224 5.116 0.437 1.00 83.75 116 ALA A C 1
ATOM 895 O O . ALA A 1 116 ? -14.277 5.845 0.143 1.00 83.75 116 ALA A O 1
ATOM 896 N N . SER A 1 117 ? -15.036 3.827 0.758 1.00 87.06 117 SER A N 1
ATOM 897 C CA . SER A 1 117 ? -13.717 3.166 0.768 1.00 87.06 117 SER A CA 1
ATOM 898 C C . SER A 1 117 ? -12.919 3.355 -0.531 1.00 87.06 117 SER A C 1
ATOM 900 O O . SER A 1 117 ? -11.697 3.454 -0.492 1.00 87.06 117 SER A O 1
ATOM 902 N N . TRP A 1 118 ? -13.597 3.447 -1.679 1.00 89.75 118 TRP A N 1
ATOM 903 C CA . TRP A 1 118 ? -12.990 3.727 -2.985 1.00 89.75 118 TRP A CA 1
ATOM 904 C C . TRP A 1 118 ? -12.379 5.130 -3.080 1.00 89.75 118 TRP A C 1
ATOM 906 O O . TRP A 1 118 ? -11.336 5.287 -3.711 1.00 89.75 118 TRP A O 1
ATOM 916 N N . LEU A 1 119 ? -12.987 6.127 -2.431 1.00 91.44 119 LEU A N 1
ATOM 917 C CA . LEU A 1 119 ? -12.493 7.500 -2.401 1.00 91.44 119 LEU A CA 1
ATOM 918 C C . LEU A 1 119 ? -11.334 7.633 -1.410 1.00 91.44 119 LEU A C 1
ATOM 920 O O . LEU A 1 119 ? -10.312 8.219 -1.751 1.00 91.44 119 LEU A O 1
ATOM 924 N N . ALA A 1 120 ? -11.447 7.022 -0.225 1.00 91.88 120 ALA A N 1
ATOM 925 C CA . ALA A 1 120 ? -10.347 6.956 0.741 1.00 91.88 120 ALA A CA 1
ATOM 926 C C . ALA A 1 120 ? -9.112 6.261 0.147 1.00 91.88 120 ALA A C 1
ATOM 928 O O . ALA A 1 120 ? -7.997 6.761 0.290 1.00 91.88 120 ALA A O 1
ATOM 929 N N . ALA A 1 121 ? -9.315 5.166 -0.594 1.00 95.06 121 ALA A N 1
ATOM 930 C CA . ALA A 1 121 ? -8.253 4.478 -1.321 1.00 95.06 121 ALA A CA 1
ATOM 931 C C . ALA A 1 121 ? -7.604 5.359 -2.390 1.00 95.06 121 ALA A C 1
ATOM 933 O O . ALA A 1 121 ? -6.382 5.361 -2.506 1.00 95.06 121 ALA A O 1
ATOM 934 N N . LEU A 1 122 ? -8.398 6.129 -3.141 1.00 95.62 122 LEU A N 1
ATOM 935 C CA . LEU A 1 122 ? -7.884 7.027 -4.174 1.00 95.62 122 LEU A CA 1
ATOM 936 C C . LEU A 1 122 ? -7.045 8.153 -3.558 1.00 95.62 122 LEU A C 1
ATOM 938 O O . LEU A 1 122 ? -5.913 8.374 -3.982 1.00 95.62 122 LEU A O 1
ATOM 942 N N . VAL A 1 123 ? -7.570 8.813 -2.521 1.00 95.69 123 VAL A N 1
ATOM 943 C CA . VAL A 1 123 ? -6.862 9.870 -1.782 1.00 95.69 123 VAL A CA 1
ATOM 944 C C . VAL A 1 123 ? -5.564 9.327 -1.185 1.00 95.69 123 VAL A C 1
ATOM 946 O O . VAL A 1 123 ? -4.512 9.945 -1.348 1.00 95.69 123 VAL A O 1
ATOM 949 N N . SER A 1 124 ? -5.601 8.140 -0.573 1.00 96.44 124 SER A N 1
ATOM 950 C CA . SER A 1 124 ? -4.389 7.495 -0.065 1.00 96.44 124 SER A CA 1
ATOM 951 C C . SER A 1 124 ? -3.406 7.110 -1.153 1.00 96.44 124 SER A C 1
ATOM 953 O O . SER A 1 124 ? -2.217 7.288 -0.941 1.00 96.44 124 SER A O 1
ATOM 955 N N . ALA A 1 125 ? -3.847 6.601 -2.304 1.00 96.44 125 ALA A N 1
ATOM 956 C CA . ALA A 1 125 ? -2.939 6.221 -3.383 1.00 96.44 125 ALA A CA 1
ATOM 957 C C . ALA A 1 125 ? -2.184 7.444 -3.921 1.00 96.44 125 ALA A C 1
ATOM 959 O O . ALA A 1 125 ? -0.965 7.391 -4.097 1.00 96.44 125 ALA A O 1
ATOM 960 N N . VAL A 1 126 ? -2.892 8.563 -4.105 1.00 96.50 126 VAL A N 1
ATOM 961 C CA . VAL A 1 126 ? -2.294 9.838 -4.519 1.00 96.50 126 VAL A CA 1
ATOM 962 C C . VAL A 1 126 ? -1.309 10.331 -3.462 1.00 96.50 126 VAL A C 1
ATOM 964 O O . VAL A 1 126 ? -0.138 10.525 -3.774 1.00 96.50 126 VAL A O 1
ATOM 967 N N . LEU A 1 127 ? -1.740 10.458 -2.203 1.00 96.88 127 LEU A N 1
ATOM 968 C CA . LEU A 1 127 ? -0.882 10.945 -1.121 1.00 96.88 127 LEU A CA 1
ATOM 969 C C . LEU A 1 127 ? 0.322 10.035 -0.873 1.00 96.88 127 LEU A C 1
ATOM 971 O O . LEU A 1 127 ? 1.428 10.535 -0.699 1.00 96.88 127 LEU A O 1
ATOM 975 N N . ALA A 1 128 ? 0.139 8.715 -0.894 1.00 96.19 128 ALA A N 1
ATOM 976 C CA . ALA A 1 128 ? 1.219 7.754 -0.707 1.00 96.19 128 ALA A CA 1
ATOM 977 C C . ALA A 1 128 ? 2.252 7.901 -1.821 1.00 96.19 128 ALA A C 1
ATOM 979 O O . ALA A 1 128 ? 3.446 7.922 -1.537 1.00 96.19 128 ALA A O 1
ATOM 980 N N . THR A 1 129 ? 1.806 8.076 -3.067 1.00 95.19 129 THR A N 1
ATOM 981 C CA . THR A 1 129 ? 2.700 8.309 -4.206 1.00 95.19 129 THR A CA 1
ATOM 982 C C . THR A 1 129 ? 3.438 9.640 -4.063 1.00 95.19 129 THR A C 1
ATOM 984 O O . THR A 1 129 ? 4.660 9.674 -4.184 1.00 95.19 129 THR A O 1
ATOM 987 N N . SER A 1 130 ? 2.736 10.728 -3.732 1.00 96.44 130 SER A N 1
ATOM 988 C CA . SER A 1 130 ? 3.345 12.050 -3.537 1.00 96.44 130 SER A CA 1
ATOM 989 C C . SER A 1 130 ? 4.372 12.058 -2.406 1.00 96.44 130 SER A C 1
ATOM 991 O O . SER A 1 130 ? 5.477 12.563 -2.584 1.00 96.44 130 SER A O 1
ATOM 993 N N . VAL A 1 131 ? 4.038 11.457 -1.262 1.00 96.50 131 VAL A N 1
ATOM 994 C CA . VAL A 1 131 ? 4.940 11.317 -0.112 1.00 96.50 131 VAL A CA 1
ATOM 995 C C . VAL A 1 131 ? 6.140 10.447 -0.468 1.00 96.50 131 VAL A C 1
ATOM 997 O O . VAL A 1 131 ? 7.258 10.803 -0.118 1.00 96.50 131 VAL A O 1
ATOM 1000 N N . SER A 1 132 ? 5.936 9.358 -1.210 1.00 93.81 132 SER A N 1
ATOM 1001 C CA . SER A 1 132 ? 7.020 8.480 -1.669 1.00 93.81 132 SER A CA 1
ATOM 1002 C C . SER A 1 132 ? 8.008 9.218 -2.578 1.00 93.81 132 SER A C 1
ATOM 1004 O O . SER A 1 132 ? 9.220 9.092 -2.412 1.00 93.81 132 SER A O 1
ATOM 1006 N N . ILE A 1 133 ? 7.499 10.035 -3.507 1.00 93.94 133 ILE A N 1
ATOM 1007 C CA . ILE A 1 133 ? 8.326 10.869 -4.390 1.00 93.94 133 ILE A CA 1
ATOM 1008 C C . ILE A 1 133 ? 9.074 11.928 -3.574 1.00 93.94 133 ILE A C 1
ATOM 1010 O O . ILE A 1 133 ? 10.290 12.051 -3.701 1.00 93.94 133 ILE A O 1
ATOM 1014 N N . ALA A 1 134 ? 8.373 12.661 -2.704 1.00 94.44 134 ALA A N 1
ATOM 1015 C CA . ALA A 1 134 ? 8.977 13.686 -1.855 1.00 94.44 134 ALA A CA 1
ATOM 1016 C C . ALA A 1 134 ? 10.064 13.105 -0.940 1.00 94.44 134 ALA A C 1
ATOM 1018 O O . ALA A 1 134 ? 11.123 13.705 -0.770 1.00 94.44 134 ALA A O 1
ATOM 1019 N N . PHE A 1 135 ? 9.836 11.911 -0.397 1.00 92.88 135 PHE A N 1
ATOM 1020 C CA . PHE A 1 135 ? 10.813 11.209 0.420 1.00 92.88 135 PHE A CA 1
ATOM 1021 C C . PHE A 1 135 ? 12.039 10.776 -0.387 1.00 92.88 135 PHE A C 1
ATOM 1023 O O . PHE A 1 135 ? 13.162 10.927 0.084 1.00 92.88 135 PHE A O 1
ATOM 1030 N N . GLY A 1 136 ? 11.846 10.286 -1.616 1.00 91.31 136 GLY A N 1
ATOM 1031 C CA . GLY A 1 136 ? 12.952 9.982 -2.525 1.00 91.31 136 GLY A CA 1
ATOM 1032 C C . GLY A 1 136 ? 13.812 11.214 -2.829 1.00 91.31 136 GLY A C 1
ATOM 1033 O O . GLY A 1 136 ? 15.037 11.135 -2.780 1.00 91.31 136 GLY A O 1
ATOM 1034 N N . LEU A 1 137 ? 13.180 12.369 -3.060 1.00 92.50 137 LEU A N 1
ATOM 1035 C CA . LEU A 1 137 ? 13.882 13.643 -3.253 1.00 92.50 137 LEU A CA 1
ATOM 1036 C C . LEU A 1 137 ? 14.627 14.092 -1.989 1.00 92.50 137 LEU A C 1
ATOM 1038 O O . LEU A 1 137 ? 15.764 14.547 -2.085 1.00 92.50 137 LEU A O 1
ATOM 1042 N N . TYR A 1 138 ? 14.015 13.933 -0.813 1.00 89.75 138 TYR A N 1
ATOM 1043 C CA . TYR A 1 138 ? 14.651 14.218 0.474 1.00 89.75 138 TYR A CA 1
ATOM 1044 C C . TYR A 1 138 ? 15.905 13.363 0.682 1.00 89.75 138 TYR A C 1
ATOM 1046 O O . TYR A 1 138 ? 16.963 13.898 1.006 1.00 89.75 138 TYR A O 1
ATOM 1054 N N . LEU A 1 139 ? 15.827 12.055 0.417 1.00 89.31 139 LEU A N 1
ATOM 1055 C CA . LEU A 1 139 ? 16.987 11.166 0.503 1.00 89.31 139 LEU A CA 1
ATOM 1056 C C . LEU A 1 139 ? 18.102 11.524 -0.480 1.00 89.31 139 LEU A C 1
ATOM 1058 O O . LEU A 1 139 ? 19.260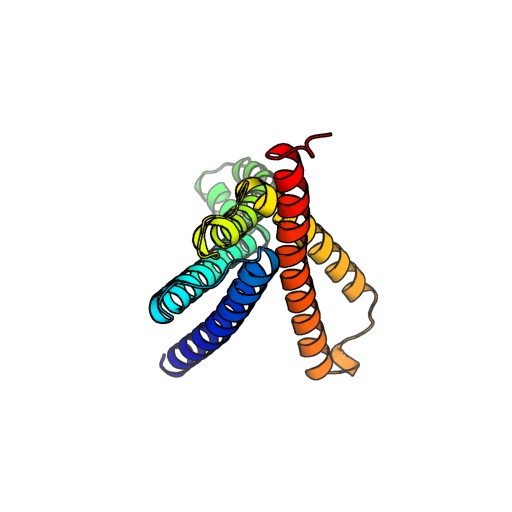 11.266 -0.180 1.00 89.31 139 LEU A O 1
ATOM 1062 N N . GLY A 1 140 ? 17.778 12.125 -1.626 1.00 86.62 140 GLY A N 1
ATOM 1063 C CA . GLY A 1 140 ? 18.787 12.635 -2.556 1.00 86.62 140 GLY A CA 1
ATOM 1064 C C . GLY A 1 140 ? 19.551 13.860 -2.036 1.00 86.62 140 GLY A C 1
ATOM 1065 O O . GLY A 1 140 ? 20.624 14.161 -2.549 1.00 86.62 140 GLY A O 1
ATOM 1066 N N . GLN A 1 141 ? 19.013 14.568 -1.038 1.00 86.62 141 GLN A N 1
ATOM 1067 C CA . GLN A 1 141 ? 19.635 15.749 -0.421 1.00 86.62 141 GLN A CA 1
ATOM 1068 C C . GLN A 1 141 ? 20.361 15.419 0.885 1.00 86.62 141 GLN A C 1
ATOM 1070 O O . GLN A 1 141 ? 21.348 16.068 1.231 1.00 86.62 141 GLN A O 1
ATOM 1075 N N . VAL A 1 142 ? 19.865 14.427 1.627 1.00 79.69 142 VAL A N 1
ATOM 1076 C CA . VAL A 1 142 ? 20.548 13.893 2.804 1.00 79.69 142 VAL A CA 1
ATOM 1077 C C . VAL A 1 142 ? 21.813 13.194 2.309 1.00 79.69 142 VAL A C 1
ATOM 1079 O O . VAL A 1 142 ? 21.729 12.220 1.570 1.00 79.69 142 VAL A O 1
ATOM 1082 N N . GLY A 1 143 ? 22.983 13.733 2.669 1.00 69.12 143 GLY A N 1
ATOM 1083 C CA . GLY A 1 143 ? 24.290 13.193 2.277 1.00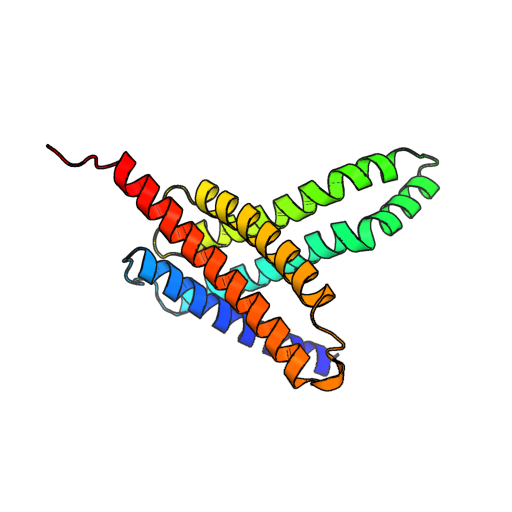 69.12 143 GLY A CA 1
ATOM 1084 C C . GLY A 1 143 ? 24.490 11.723 2.671 1.00 69.12 143 GLY A C 1
ATOM 1085 O O . GLY A 1 143 ? 23.606 11.087 3.240 1.00 69.12 143 GLY A O 1
ATOM 1086 N N . GLU A 1 144 ? 25.666 11.164 2.375 1.00 72.12 144 GLU A N 1
ATOM 1087 C CA . GLU A 1 144 ? 25.916 9.718 2.467 1.00 72.12 144 GLU A CA 1
ATOM 1088 C C . GLU A 1 144 ? 25.412 9.070 3.773 1.00 72.12 144 GLU A C 1
ATOM 1090 O O . GLU A 1 144 ? 26.027 9.176 4.840 1.00 72.12 144 GLU A O 1
ATOM 1095 N N . LEU A 1 145 ? 24.318 8.302 3.650 1.00 72.50 145 LEU A N 1
ATOM 1096 C CA . LEU A 1 145 ? 23.736 7.482 4.722 1.00 72.50 145 LEU A CA 1
ATOM 1097 C C . LEU A 1 145 ? 24.754 6.492 5.319 1.00 72.50 145 LEU A C 1
ATOM 1099 O O . LEU A 1 145 ? 24.578 6.036 6.450 1.00 72.50 145 LEU A O 1
ATOM 1103 N N . GLY A 1 146 ? 25.836 6.198 4.588 1.00 68.56 146 GLY A N 1
ATOM 1104 C CA . GLY A 1 146 ? 26.958 5.373 5.034 1.00 68.56 146 GLY A CA 1
ATOM 1105 C C . GLY A 1 146 ? 27.613 5.871 6.325 1.00 68.56 146 GLY A C 1
ATOM 1106 O O . GLY A 1 146 ? 28.036 5.047 7.132 1.00 68.56 146 GLY A O 1
ATOM 1107 N N . SER A 1 147 ? 27.589 7.184 6.591 1.00 77.12 147 SER A N 1
ATOM 1108 C CA . SER A 1 147 ? 28.135 7.775 7.827 1.00 77.12 147 SER A CA 1
ATOM 1109 C C . SER A 1 147 ? 27.374 7.347 9.088 1.00 77.12 147 SER A C 1
ATOM 1111 O O . SER A 1 147 ? 27.934 7.312 10.180 1.00 77.12 147 SER A O 1
ATOM 1113 N N . TYR A 1 148 ? 26.098 6.981 8.936 1.00 78.25 148 TYR A N 1
ATOM 1114 C CA . TYR A 1 148 ? 25.222 6.501 10.010 1.00 78.25 148 TYR A CA 1
ATOM 1115 C C . TYR A 1 148 ? 25.034 4.974 9.984 1.00 78.25 148 TYR A C 1
ATOM 1117 O O . TYR A 1 148 ? 24.302 4.417 10.810 1.00 78.25 148 TYR A O 1
ATOM 1125 N N . GLY A 1 149 ? 25.682 4.287 9.036 1.00 84.12 149 GLY A N 1
ATOM 1126 C CA . GLY A 1 149 ? 25.646 2.838 8.872 1.00 84.12 149 GLY A CA 1
ATOM 1127 C C . GLY A 1 149 ? 24.232 2.243 8.837 1.00 84.12 149 GLY A C 1
ATOM 1128 O O . GLY A 1 149 ? 23.281 2.802 8.280 1.00 84.12 149 GLY A O 1
ATOM 1129 N N . LEU A 1 150 ? 24.081 1.074 9.466 1.00 86.25 150 LEU A N 1
ATOM 1130 C CA . LEU A 1 150 ? 22.803 0.357 9.542 1.00 86.25 150 LEU A CA 1
ATOM 1131 C C . LEU A 1 150 ? 21.719 1.149 10.293 1.00 86.25 150 LEU A C 1
ATOM 1133 O O . LEU A 1 150 ? 20.546 1.053 9.937 1.00 86.25 150 LEU A O 1
ATOM 1137 N N . LEU A 1 151 ? 22.093 1.955 11.294 1.00 87.44 151 LEU A N 1
ATOM 1138 C CA . LEU A 1 151 ? 21.141 2.747 12.080 1.00 87.44 151 LEU A CA 1
ATOM 1139 C C . LEU A 1 151 ? 20.442 3.803 11.219 1.00 87.44 151 LEU A C 1
ATOM 1141 O O . LEU A 1 151 ? 19.220 3.928 11.292 1.00 87.44 151 LEU A O 1
ATOM 1145 N N . GLY A 1 152 ? 21.190 4.503 10.358 1.00 87.19 152 GLY A N 1
ATOM 1146 C CA . GLY A 1 152 ? 20.617 5.463 9.410 1.00 87.19 152 GLY A CA 1
ATOM 1147 C C . GLY A 1 152 ? 19.653 4.799 8.427 1.00 87.19 152 GLY A C 1
ATOM 1148 O O . GLY A 1 152 ? 18.545 5.287 8.211 1.00 87.19 152 GLY A O 1
ATOM 1149 N N . THR A 1 153 ? 20.028 3.628 7.907 1.00 86.62 153 THR A N 1
ATOM 1150 C CA . THR A 1 153 ? 19.189 2.861 6.971 1.00 86.62 153 THR A CA 1
ATOM 1151 C C . THR A 1 153 ? 17.860 2.439 7.609 1.00 86.62 153 THR A C 1
ATOM 1153 O O . THR A 1 153 ? 16.795 2.631 7.018 1.00 86.62 153 THR A O 1
ATOM 1156 N N . PHE A 1 154 ? 17.890 1.908 8.837 1.00 89.56 154 PHE A N 1
ATOM 1157 C CA . PHE A 1 154 ? 16.665 1.535 9.550 1.00 89.56 154 PHE A CA 1
ATOM 1158 C C . PHE A 1 154 ? 15.814 2.745 9.928 1.00 89.56 154 PHE A C 1
ATOM 1160 O O . PHE A 1 154 ? 14.595 2.676 9.799 1.00 89.56 154 PHE A O 1
ATOM 1167 N N . ALA A 1 155 ? 16.423 3.854 10.355 1.00 90.31 155 ALA A N 1
ATOM 1168 C CA . ALA A 1 155 ? 15.693 5.078 10.678 1.00 90.31 155 ALA A CA 1
ATOM 1169 C C . ALA A 1 155 ? 14.924 5.615 9.460 1.00 90.31 155 ALA A C 1
ATOM 1171 O O . ALA A 1 155 ? 13.744 5.941 9.571 1.00 90.31 155 ALA A O 1
ATOM 1172 N N . VAL A 1 156 ? 15.561 5.622 8.287 1.00 91.44 156 VAL A N 1
ATOM 1173 C CA . VAL A 1 156 ? 14.942 5.997 7.008 1.00 91.44 156 VAL A CA 1
ATOM 1174 C C . VAL A 1 156 ? 13.781 5.062 6.657 1.00 91.44 156 VAL A C 1
ATOM 1176 O O . VAL A 1 156 ? 12.681 5.529 6.361 1.00 91.44 156 VAL A O 1
ATOM 1179 N N . ALA A 1 157 ? 13.982 3.745 6.743 1.00 90.25 157 ALA A N 1
ATOM 1180 C CA . ALA A 1 157 ? 12.922 2.776 6.464 1.00 90.25 157 ALA A CA 1
ATOM 1181 C C . ALA A 1 157 ? 11.732 2.917 7.432 1.00 90.25 157 ALA A C 1
ATOM 1183 O O . ALA A 1 157 ? 10.574 2.875 7.013 1.00 90.25 157 ALA A O 1
ATOM 1184 N N . LEU A 1 158 ? 12.003 3.130 8.723 1.00 92.31 158 LEU A N 1
ATOM 1185 C CA . LEU A 1 158 ? 10.973 3.366 9.734 1.00 92.31 158 LEU A CA 1
ATOM 1186 C C . LEU A 1 158 ? 10.215 4.667 9.474 1.00 92.31 158 LEU A C 1
ATOM 1188 O O . LEU A 1 158 ? 8.992 4.673 9.582 1.00 92.31 158 LEU A O 1
ATOM 1192 N N . LEU A 1 159 ? 10.909 5.740 9.087 1.00 93.56 159 LEU A N 1
ATOM 1193 C CA . LEU A 1 159 ? 10.281 7.011 8.735 1.00 93.56 159 LEU A CA 1
ATOM 1194 C C . LEU A 1 159 ? 9.367 6.861 7.514 1.00 93.56 159 LEU A C 1
ATOM 1196 O O . LEU A 1 159 ? 8.243 7.357 7.535 1.00 93.56 159 LEU A O 1
ATOM 1200 N N . TRP A 1 160 ? 9.797 6.120 6.489 1.00 93.00 160 TRP A N 1
ATOM 1201 C CA . TRP A 1 160 ? 8.951 5.815 5.332 1.00 93.00 160 TRP A CA 1
ATOM 1202 C C . TRP A 1 160 ? 7.673 5.077 5.742 1.00 93.00 160 TRP A C 1
ATOM 1204 O O . TRP A 1 160 ? 6.568 5.475 5.372 1.00 93.00 160 TRP A O 1
ATOM 1214 N N . ILE A 1 161 ? 7.806 4.007 6.533 1.00 91.38 161 ILE A N 1
ATOM 1215 C CA . ILE A 1 161 ? 6.660 3.220 7.014 1.00 91.38 161 ILE A CA 1
ATOM 1216 C C . ILE A 1 161 ? 5.737 4.086 7.881 1.00 91.38 161 ILE A C 1
ATOM 1218 O O . ILE A 1 161 ? 4.514 3.988 7.768 1.00 91.38 161 ILE A O 1
ATOM 1222 N N . TYR A 1 162 ? 6.309 4.959 8.713 1.00 93.88 162 TYR A N 1
ATOM 1223 C CA . TYR A 1 162 ? 5.571 5.893 9.558 1.00 93.88 162 TYR A CA 1
ATOM 1224 C C . TYR A 1 162 ? 4.740 6.869 8.722 1.00 93.88 162 TYR A C 1
ATOM 1226 O O . TYR A 1 162 ? 3.534 6.992 8.937 1.00 93.88 162 TYR A O 1
ATOM 1234 N N . LEU A 1 163 ? 5.347 7.497 7.714 1.00 95.50 163 LEU A N 1
ATOM 1235 C CA . LEU A 1 163 ? 4.647 8.378 6.781 1.00 95.50 163 LEU A CA 1
ATOM 1236 C C . LEU A 1 163 ? 3.537 7.637 6.023 1.00 95.50 163 LEU A C 1
ATOM 1238 O O . LEU A 1 163 ? 2.429 8.155 5.903 1.00 95.50 163 LEU A O 1
ATOM 1242 N N . GLY A 1 164 ? 3.791 6.401 5.585 1.00 94.56 164 GLY A N 1
ATOM 1243 C CA . GLY A 1 164 ? 2.780 5.557 4.945 1.00 94.56 164 GLY A CA 1
ATOM 1244 C C . GLY A 1 164 ? 1.575 5.275 5.850 1.00 94.56 164 GLY A C 1
ATOM 1245 O O . GLY A 1 164 ? 0.429 5.412 5.420 1.00 94.56 164 GLY A O 1
ATOM 1246 N N . ALA A 1 165 ? 1.808 4.949 7.125 1.00 93.62 165 ALA A N 1
ATOM 1247 C CA . ALA A 1 165 ? 0.732 4.773 8.100 1.00 93.62 165 ALA A CA 1
ATOM 1248 C C . ALA A 1 165 ? -0.070 6.070 8.301 1.00 93.62 165 ALA A C 1
ATOM 1250 O O . ALA A 1 165 ? -1.301 6.033 8.330 1.00 93.62 165 ALA A O 1
ATOM 1251 N N . TYR A 1 166 ? 0.610 7.219 8.376 1.00 94.44 166 TYR A N 1
ATOM 1252 C CA . TYR A 1 166 ? -0.042 8.526 8.463 1.00 94.44 166 TYR A CA 1
ATOM 1253 C C . TYR A 1 166 ? -0.915 8.825 7.252 1.00 94.44 166 TYR A C 1
ATOM 1255 O O . TYR A 1 166 ? -2.041 9.269 7.435 1.00 94.44 166 TYR A O 1
ATOM 1263 N N . VAL A 1 167 ? -0.446 8.542 6.036 1.00 96.25 167 VAL A N 1
ATOM 1264 C CA . VAL A 1 167 ? -1.244 8.722 4.816 1.00 96.25 167 VAL A CA 1
ATOM 1265 C C . VAL A 1 167 ? -2.545 7.923 4.888 1.00 96.25 167 VAL A C 1
ATOM 1267 O O . VAL A 1 167 ? -3.614 8.476 4.615 1.00 96.25 167 VAL A O 1
ATOM 1270 N N . ILE A 1 168 ? -2.473 6.655 5.305 1.00 94.25 168 ILE A N 1
ATOM 1271 C CA . ILE A 1 168 ? -3.648 5.779 5.396 1.00 94.25 168 ILE A CA 1
ATOM 1272 C C . ILE A 1 168 ? -4.648 6.316 6.430 1.00 94.25 168 ILE A C 1
ATOM 1274 O O . ILE A 1 168 ? -5.849 6.415 6.166 1.00 94.25 168 ILE A O 1
ATOM 1278 N N . LEU A 1 169 ? -4.164 6.694 7.610 1.00 92.69 169 LEU A N 1
ATOM 1279 C CA . LEU A 1 169 ? -5.014 7.206 8.685 1.00 92.69 169 LEU A CA 1
ATOM 1280 C C . LEU A 1 169 ? -5.596 8.588 8.355 1.00 92.69 169 LEU A C 1
ATOM 1282 O O . LEU A 1 169 ? -6.781 8.831 8.575 1.00 92.69 169 LEU A O 1
ATOM 1286 N N . PHE A 1 170 ? -4.787 9.474 7.778 1.00 94.00 170 PHE A N 1
ATOM 1287 C CA . PHE A 1 170 ? -5.202 10.809 7.362 1.00 94.00 170 PHE A CA 1
ATOM 1288 C C . PHE A 1 170 ? -6.260 10.753 6.263 1.00 94.00 170 PHE A C 1
ATOM 1290 O O . PHE A 1 170 ? -7.258 11.459 6.344 1.00 94.00 170 PHE A O 1
ATOM 1297 N N . SER A 1 171 ? -6.087 9.885 5.264 1.00 92.81 171 SER A N 1
ATOM 1298 C CA . SER A 1 171 ? -7.061 9.752 4.173 1.00 92.81 171 SER A CA 1
ATOM 1299 C C . SER A 1 171 ? -8.405 9.233 4.676 1.00 92.81 171 SER A C 1
ATOM 1301 O O . SER A 1 171 ? -9.446 9.703 4.223 1.00 92.81 171 SER A O 1
ATOM 1303 N N . ALA A 1 172 ? -8.385 8.312 5.647 1.00 90.06 172 ALA A N 1
ATOM 1304 C CA . ALA A 1 172 ? -9.594 7.861 6.327 1.00 90.06 172 ALA A CA 1
ATOM 1305 C C . ALA A 1 172 ? -10.286 9.027 7.036 1.00 90.06 172 ALA A C 1
ATOM 1307 O O . ALA A 1 172 ? -11.441 9.311 6.755 1.00 90.06 172 ALA A O 1
ATOM 1308 N N . ALA A 1 173 ? -9.560 9.771 7.873 1.00 89.06 173 ALA A N 1
ATOM 1309 C CA . ALA A 1 173 ? -10.124 10.904 8.600 1.00 89.06 173 ALA A CA 1
ATOM 1310 C C . ALA A 1 173 ? -10.659 12.000 7.659 1.00 89.06 173 ALA A C 1
ATOM 1312 O O . ALA A 1 173 ? -11.755 12.517 7.870 1.00 89.06 173 ALA A O 1
ATOM 1313 N N . ALA A 1 174 ? -9.918 12.336 6.600 1.00 89.81 174 ALA A N 1
ATOM 1314 C CA . ALA A 1 174 ? -10.296 13.362 5.633 1.00 89.81 174 ALA A CA 1
ATOM 1315 C C . ALA A 1 174 ? -11.583 12.992 4.881 1.00 89.81 174 ALA A C 1
ATOM 1317 O O . ALA A 1 174 ? -12.501 13.809 4.774 1.00 89.81 174 ALA A O 1
ATOM 1318 N N . VAL A 1 175 ? -11.677 11.748 4.397 1.00 89.75 175 VAL A N 1
ATOM 1319 C CA . VAL A 1 175 ? -12.867 11.270 3.682 1.00 89.75 175 VAL A CA 1
ATOM 1320 C C . VAL A 1 175 ? -14.025 11.016 4.641 1.00 89.75 175 VAL A C 1
ATOM 1322 O O . VAL A 1 175 ? -15.145 11.402 4.326 1.00 89.75 175 VAL A O 1
ATOM 1325 N N . GLY A 1 176 ? -13.780 10.441 5.817 1.00 83.06 176 GLY A N 1
ATOM 1326 C CA . GLY A 1 176 ? -14.799 10.179 6.836 1.00 83.06 176 GLY A CA 1
ATOM 1327 C C . GLY A 1 176 ? -15.456 11.466 7.338 1.00 83.06 176 GLY A C 1
ATOM 1328 O O . GLY A 1 176 ? -16.684 11.568 7.367 1.00 83.06 176 GLY A O 1
ATOM 1329 N N . PHE A 1 177 ? -14.656 12.498 7.629 1.00 78.44 177 PHE A N 1
ATOM 1330 C CA . PHE A 1 177 ? -15.154 13.818 8.025 1.00 78.44 177 PHE A CA 1
ATOM 1331 C C . PHE A 1 177 ? -15.944 14.503 6.907 1.00 78.44 177 PHE A C 1
ATOM 1333 O O . PHE A 1 177 ? -17.019 15.056 7.152 1.00 78.44 177 PHE A O 1
ATOM 1340 N N . GLY A 1 178 ? -15.435 14.443 5.671 1.00 74.94 178 GLY A N 1
ATOM 1341 C CA . GLY A 1 178 ? -16.138 14.966 4.505 1.00 74.94 178 GLY A CA 1
ATOM 1342 C C . GLY A 1 178 ? -17.480 14.263 4.312 1.00 74.94 178 GLY A C 1
ATOM 1343 O O . GLY A 1 178 ? -18.525 14.904 4.310 1.00 74.94 178 GLY A O 1
ATOM 1344 N N . TRP A 1 179 ? -17.470 12.935 4.224 1.00 67.56 179 TRP A N 1
ATOM 1345 C CA . TRP A 1 179 ? -18.638 12.112 3.909 1.00 67.56 179 TRP A CA 1
ATOM 1346 C C . TRP A 1 179 ? -19.725 12.146 4.994 1.00 67.56 179 TRP A C 1
ATOM 1348 O O . TRP A 1 179 ? -20.915 12.156 4.671 1.00 67.56 179 TRP A O 1
ATOM 1358 N N . GLY A 1 180 ? -19.345 12.217 6.277 1.00 62.53 180 GLY A N 1
ATOM 1359 C CA . GLY A 1 180 ? -20.283 12.354 7.397 1.00 62.53 180 GLY A CA 1
ATOM 1360 C C . GLY A 1 180 ? -21.118 13.637 7.330 1.00 62.53 180 GLY A C 1
ATOM 1361 O O . GLY A 1 180 ? -22.322 13.602 7.589 1.00 62.53 180 GLY A O 1
ATOM 1362 N N . ARG A 1 181 ? -20.511 14.746 6.883 1.00 56.56 181 ARG A N 1
ATOM 1363 C CA . ARG A 1 181 ? -21.195 16.032 6.667 1.00 56.56 181 ARG A CA 1
ATOM 1364 C C . ARG A 1 181 ? -22.216 16.001 5.527 1.00 56.56 181 ARG A C 1
ATO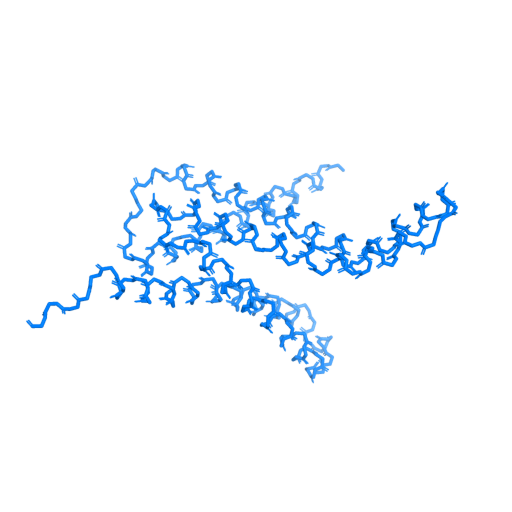M 1366 O O . ARG A 1 181 ? -23.214 16.706 5.601 1.00 56.56 181 ARG A O 1
ATOM 1373 N N . TRP A 1 182 ? -21.983 15.192 4.491 1.00 53.09 182 TRP A N 1
ATOM 1374 C CA . TRP A 1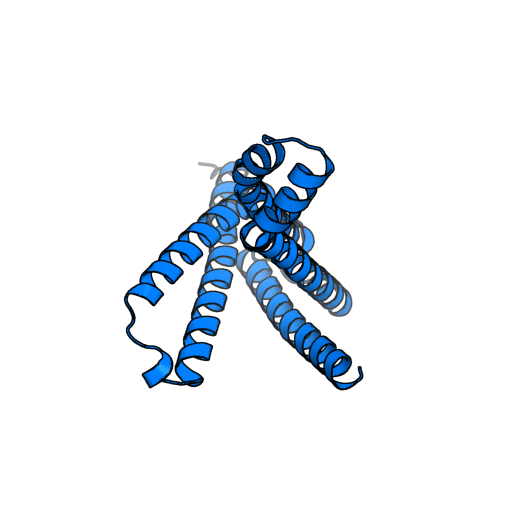 182 ? -22.877 15.096 3.328 1.00 53.09 182 TRP A CA 1
ATOM 1375 C C . TRP A 1 182 ? -24.140 14.261 3.587 1.00 53.09 182 TRP A C 1
ATOM 1377 O O . TRP A 1 182 ? -25.162 14.513 2.956 1.00 53.09 182 TRP A O 1
ATOM 1387 N N . ARG A 1 183 ? -24.104 13.275 4.499 1.00 57.00 183 ARG A N 1
ATOM 1388 C CA . ARG A 1 183 ? -25.278 12.427 4.808 1.00 57.00 183 ARG A CA 1
ATOM 1389 C C . ARG A 1 183 ? -26.175 12.968 5.919 1.00 57.00 183 ARG A C 1
ATOM 1391 O O . ARG A 1 183 ? -27.372 12.721 5.859 1.00 57.00 183 ARG A O 1
ATOM 1398 N N . ASN A 1 184 ? -25.619 13.685 6.895 1.00 50.00 184 ASN A N 1
ATOM 1399 C CA . ASN A 1 184 ? -26.375 14.319 7.975 1.00 50.00 184 ASN A CA 1
ATOM 1400 C C . ASN A 1 184 ? -26.011 15.812 8.025 1.00 50.00 184 ASN A C 1
ATOM 1402 O O . ASN A 1 184 ? -25.164 16.198 8.838 1.00 50.00 184 ASN A O 1
ATOM 1406 N N . PRO A 1 185 ? -26.583 16.658 7.146 1.00 47.72 185 PRO A N 1
ATOM 1407 C CA . PRO A 1 185 ? -26.429 18.097 7.297 1.00 47.72 185 PRO A CA 1
ATOM 1408 C C . PRO A 1 185 ? -26.968 18.511 8.677 1.00 47.72 185 PRO A C 1
ATOM 1410 O O . PRO A 1 185 ? -27.958 17.932 9.135 1.00 47.72 185 PRO A O 1
ATOM 1413 N N . PRO A 1 186 ? -26.319 19.464 9.371 1.00 52.69 186 PRO A N 1
ATOM 1414 C CA . PRO A 1 186 ? -26.836 19.969 10.632 1.00 52.69 186 PRO A CA 1
ATOM 1415 C C . PRO A 1 186 ? -28.251 20.490 10.384 1.00 52.69 186 PRO A C 1
ATOM 1417 O O . PRO A 1 186 ? -28.454 21.352 9.529 1.00 52.69 186 PRO A O 1
ATOM 1420 N N . VAL A 1 187 ? -29.226 19.913 11.086 1.00 61.09 187 VAL A N 1
ATOM 1421 C CA . VAL A 1 187 ? -30.579 20.461 11.122 1.00 61.09 187 VAL A CA 1
ATOM 1422 C C . VAL A 1 187 ? -30.440 21.819 11.804 1.00 61.09 187 VAL A C 1
ATOM 1424 O O . VAL A 1 187 ? -29.992 21.878 12.949 1.00 61.09 187 VAL A O 1
ATOM 1427 N N . SER A 1 188 ? -30.683 22.874 11.027 1.00 61.47 188 SER A N 1
ATOM 1428 C CA . SER A 1 188 ? -30.606 24.284 11.423 1.00 61.47 188 SER A CA 1
ATOM 1429 C C . SER A 1 188 ? -31.481 24.603 12.622 1.00 61.47 188 SER A C 1
ATOM 1431 O O . SER A 1 188 ? -32.635 24.114 12.607 1.00 61.47 188 SER A O 1
#